Protein AF-A0A8T4UP34-F1 (afdb_monomer)

pLDDT: mean 86.71, std 11.18, range [44.59, 98.5]

Foldseek 3Di:
DVVVVLLVQQLVLLVVLLVLLVCLVVCQPPPQAPPFFQRHSLLLQLDPLCDFVNHGVSVVSNVLSVLLNVLSPDPDLVSLLVSLLSLVLLLVVLVVSVCCSVPPSSHHHPSSVSSSVSSVSSNVSSVVVNPDDDPVVVCCSCVPPSVVVSVVVSVVRVCSVVPDDFAAQLLVLQLLLVVLVKAWEAASSDSLQSVQLVNGTVSSVSHNYDHQADVRGRPHGDPVCVVVVPDAPGWMQASVRDIDHTHDDQVVSCVRRVGDGGPPD

Nearest PDB structures (foldseek):
  4nv5-assembly2_B  TM=7.361E-01  e=3.465E-16  Synechococcus sp. JA-2-3B'a(2-13)
  4nv2-assembly1_A  TM=7.458E-01  e=1.515E-15  Synechococcus sp. JA-2-3B'a(2-13)
  4nv5-assembly1_A  TM=7.566E-01  e=4.410E-15  Synechococcus sp. JA-2-3B'a(2-13)
  4nv6-assembly1_A  TM=7.668E-01  e=2.487E-14  Synechococcus sp. JA-2-3B'a(2-13)
  6wv8-assembly1_A  TM=8.782E-01  e=9.291E-06  Pseudotevenvirus RB43

Secondary structure (DSSP, 8-state):
-HHHHHHHHHHHHHHHHHHHHHTHHHHHTSTTS-SSTT--HHHHHHSGGGEETTEEHHHHHHHHHHHHHHHTS---HHHHHHHHHHHHHHHHHHHHHHHHIIIII----HHHHHHHHHHHHHHHHHHTTT----HHHHHHHHSSHHHHHHHHHHHHHHHHHH--PPPTTHHHHHHHHHHTT-EEEE-TT-HHHHHHHHTTGGGGGGS-EEE-EETTEEEEEPHHHHHTT--SSSEEE-TTS-EEES---HHHHHHHH-PPPTT--

Sequence (265 aa):
MHADYGKLGLLLIALSGLVLSTLAPSLAESALCTNEGPLSCNVVLASRYSRIAGIPLHLVGSLAFALAGLLALPKSSLVREWLALLTLGGAAFGVYLLVLEAGVLRAFCPVCIATWLLWGGLFWLSWSRLGHPAGADLARRLLGWPGVLALLALTGIVWLHLAGPAPEGQESFASCLGESGARLYGAWWCPHCAEQKELFGDAASSLPYIECSEQGNPRAQLGVCRDAGISAYPTWVLPDGSRRTGPLSLPELAAATGCSLPGTS

Radius of gyration: 22.66 Å; Cα contacts (8 Å, |Δi|>4): 379; chains: 1; bounding box: 56×31×66 Å

Mean predicted aligned error: 8.26 Å

Structure (mmCIF, N/CA/C/O backbone):
data_AF-A0A8T4UP34-F1
#
_entry.id   AF-A0A8T4UP34-F1
#
loop_
_atom_site.group_PDB
_atom_site.id
_atom_site.type_symbol
_atom_site.label_atom_id
_atom_site.label_alt_id
_atom_site.label_comp_id
_atom_site.label_asym_id
_atom_site.label_entity_id
_atom_site.label_seq_id
_atom_site.pdbx_PDB_ins_code
_atom_site.Cartn_x
_atom_site.Cartn_y
_atom_site.Cartn_z
_atom_site.occupancy
_atom_site.B_iso_or_equiv
_atom_site.auth_seq_id
_atom_site.auth_comp_id
_atom_site.auth_asym_id
_atom_site.auth_atom_id
_atom_site.pdbx_PDB_model_num
ATOM 1 N N . MET A 1 1 ? 20.258 11.533 -35.021 1.00 44.59 1 MET A N 1
ATOM 2 C CA . MET A 1 1 ? 18.905 12.034 -34.689 1.00 44.59 1 MET A CA 1
ATOM 3 C C . MET A 1 1 ? 18.045 10.982 -33.978 1.00 44.59 1 MET A C 1
ATOM 5 O O . MET A 1 1 ? 17.573 11.282 -32.897 1.00 44.59 1 MET A O 1
ATOM 9 N N . HIS A 1 2 ? 17.904 9.733 -34.456 1.00 54.22 2 HIS A N 1
ATOM 10 C CA . HIS A 1 2 ? 17.102 8.703 -33.748 1.00 54.22 2 HIS A CA 1
ATOM 11 C C . HIS A 1 2 ? 17.608 8.286 -32.347 1.00 54.22 2 HIS A C 1
ATOM 13 O O . HIS A 1 2 ? 16.806 7.895 -31.502 1.00 54.22 2 HIS A O 1
ATOM 19 N N . ALA A 1 3 ? 18.913 8.396 -32.070 1.00 58.06 3 ALA A N 1
ATOM 20 C CA . ALA A 1 3 ? 19.486 8.013 -30.774 1.00 58.06 3 ALA A CA 1
ATOM 21 C C . ALA A 1 3 ? 19.093 8.951 -29.610 1.00 58.06 3 ALA A C 1
ATOM 23 O O . ALA A 1 3 ? 19.049 8.503 -28.461 1.00 58.06 3 ALA A O 1
ATOM 24 N N . ASP A 1 4 ? 18.774 10.218 -29.897 1.00 66.25 4 ASP A N 1
ATOM 25 C CA . ASP A 1 4 ? 18.462 11.223 -28.870 1.00 66.25 4 ASP A CA 1
ATOM 26 C C . ASP A 1 4 ? 17.002 11.155 -28.408 1.00 66.25 4 ASP A C 1
ATOM 28 O O . ASP A 1 4 ? 16.736 11.262 -27.210 1.00 66.25 4 ASP A O 1
ATOM 32 N N . TYR A 1 5 ? 16.063 10.855 -29.314 1.00 74.69 5 TYR A N 1
ATOM 33 C CA . TYR A 1 5 ? 14.641 10.690 -28.972 1.00 74.69 5 TYR A CA 1
ATOM 34 C C . TYR A 1 5 ? 14.404 9.555 -27.983 1.00 74.69 5 TYR A C 1
ATOM 36 O O . TYR A 1 5 ? 13.576 9.666 -27.082 1.00 74.69 5 TYR A O 1
ATOM 44 N N . GLY A 1 6 ? 15.176 8.476 -28.105 1.00 83.19 6 GLY A N 1
ATOM 45 C CA . GLY A 1 6 ? 15.122 7.407 -27.131 1.00 83.19 6 GLY A CA 1
ATOM 46 C C . GLY A 1 6 ? 15.508 7.907 -25.733 1.00 83.19 6 GLY A C 1
ATOM 47 O O . GLY A 1 6 ? 14.782 7.685 -24.758 1.00 83.19 6 GLY A O 1
ATOM 48 N N . LYS A 1 7 ? 16.682 8.527 -25.597 1.00 88.00 7 LYS A N 1
ATOM 49 C CA . LYS A 1 7 ? 17.183 8.952 -24.280 1.00 88.00 7 LYS A CA 1
ATOM 50 C C . LYS A 1 7 ? 16.232 9.930 -23.613 1.00 88.00 7 LYS A C 1
ATOM 52 O O . LYS A 1 7 ? 15.909 9.742 -22.444 1.00 88.00 7 LYS A O 1
ATOM 57 N N . LEU A 1 8 ? 15.723 10.883 -24.388 1.00 91.12 8 LEU A N 1
ATOM 58 C CA . LEU A 1 8 ? 14.699 11.808 -23.936 1.00 91.12 8 LEU A CA 1
ATOM 59 C C . LEU A 1 8 ? 13.440 11.069 -23.455 1.00 91.12 8 LEU A C 1
ATOM 61 O O . LEU A 1 8 ? 12.960 11.351 -22.365 1.00 91.12 8 LEU A O 1
ATOM 65 N N . GLY A 1 9 ? 12.966 10.067 -24.201 1.00 93.88 9 GLY A N 1
ATOM 66 C CA . GLY A 1 9 ? 11.825 9.239 -23.797 1.00 93.88 9 GLY A CA 1
ATOM 67 C C . GLY A 1 9 ? 12.025 8.518 -22.457 1.00 93.88 9 GLY A C 1
ATOM 68 O O . GLY A 1 9 ? 11.129 8.544 -21.621 1.00 93.88 9 GLY A O 1
ATOM 69 N N . LEU A 1 10 ? 13.204 7.934 -22.201 1.00 94.69 10 LEU A N 1
ATOM 70 C CA . LEU A 1 10 ? 13.487 7.297 -20.901 1.00 94.69 10 LEU A CA 1
ATOM 71 C C . LEU A 1 10 ? 13.462 8.309 -19.756 1.00 94.69 10 LEU A C 1
ATOM 73 O O . LEU A 1 10 ? 12.880 8.027 -18.714 1.00 94.69 10 LEU A O 1
ATOM 77 N N . LEU A 1 11 ? 14.075 9.480 -19.952 1.00 95.81 11 LEU A N 1
ATOM 78 C CA . LEU A 1 11 ? 14.116 10.524 -18.929 1.00 95.81 11 LEU A CA 1
ATOM 79 C C . LEU A 1 11 ? 12.718 11.069 -18.629 1.00 95.81 11 LEU A C 1
ATOM 81 O O . LEU A 1 11 ? 12.370 11.221 -17.464 1.00 95.81 11 LEU A O 1
ATOM 85 N N . LEU A 1 12 ? 11.896 11.304 -19.654 1.00 96.50 12 LEU A N 1
ATOM 86 C CA . LEU A 1 12 ? 10.526 11.788 -19.479 1.00 96.50 12 LEU A CA 1
ATOM 87 C C . LEU A 1 12 ? 9.656 10.786 -18.716 1.00 96.50 12 LEU A C 1
ATOM 89 O O . LEU A 1 12 ? 8.950 11.178 -17.788 1.00 96.50 12 LEU A O 1
ATOM 93 N N . ILE A 1 13 ? 9.728 9.498 -19.062 1.00 97.31 13 ILE A N 1
ATOM 94 C CA . ILE A 1 13 ? 8.959 8.462 -18.361 1.00 97.31 13 ILE A CA 1
ATOM 95 C C . ILE A 1 13 ? 9.470 8.299 -16.923 1.00 97.31 13 ILE A C 1
ATOM 97 O O . ILE A 1 13 ? 8.660 8.243 -16.002 1.00 97.31 13 ILE A O 1
ATOM 101 N N . ALA A 1 14 ? 10.791 8.284 -16.707 1.00 97.50 14 ALA A N 1
ATOM 102 C CA . ALA A 1 14 ? 11.375 8.171 -15.371 1.00 97.50 14 ALA A CA 1
ATOM 103 C C . ALA A 1 14 ? 10.997 9.359 -14.470 1.00 97.50 14 ALA A C 1
ATOM 105 O O . ALA A 1 14 ? 10.608 9.155 -13.324 1.00 97.50 14 ALA A O 1
ATOM 106 N N . LEU A 1 15 ? 11.039 10.589 -14.994 1.00 97.00 15 LEU A N 1
ATOM 107 C CA . LEU A 1 15 ? 10.604 11.787 -14.270 1.00 97.00 15 LEU A CA 1
ATOM 108 C C . LEU A 1 15 ? 9.103 11.757 -13.969 1.00 97.00 15 LEU A C 1
ATOM 110 O O . LEU A 1 15 ? 8.704 12.065 -12.850 1.00 97.00 15 LEU A O 1
ATOM 114 N N . SER A 1 16 ? 8.279 11.341 -14.933 1.00 96.62 16 SER A N 1
ATOM 115 C CA . SER A 1 16 ? 6.831 11.202 -14.730 1.00 96.62 16 SER A CA 1
ATOM 116 C C . SER A 1 16 ? 6.521 10.176 -13.639 1.00 96.62 16 SER A C 1
ATOM 118 O O . SER A 1 16 ? 5.689 10.433 -12.776 1.00 96.62 16 SER A O 1
ATOM 120 N N . GLY A 1 17 ? 7.225 9.040 -13.635 1.00 96.38 17 GLY A N 1
ATOM 121 C CA . GLY A 1 17 ? 7.062 7.992 -12.627 1.00 96.38 17 GLY A CA 1
ATOM 122 C C . GLY A 1 17 ? 7.547 8.410 -11.244 1.00 96.38 17 GLY A C 1
ATOM 123 O O . GLY A 1 17 ? 6.883 8.108 -10.253 1.00 96.38 17 GLY A O 1
ATOM 124 N N . LEU A 1 18 ? 8.650 9.161 -11.174 1.00 96.81 18 LEU A N 1
ATOM 125 C CA . LEU A 1 18 ? 9.136 9.761 -9.934 1.00 96.81 18 LEU A CA 1
ATOM 126 C C . LEU A 1 18 ? 8.088 10.711 -9.345 1.00 96.81 18 LEU A C 1
ATOM 128 O O . LEU A 1 18 ? 7.725 10.554 -8.187 1.00 96.81 18 LEU A O 1
ATOM 132 N N . VAL A 1 19 ? 7.569 11.649 -10.143 1.00 95.81 19 VAL A N 1
ATOM 133 C CA . VAL A 1 19 ? 6.544 12.610 -9.702 1.00 95.81 19 VAL A CA 1
ATOM 134 C C . VAL A 1 19 ? 5.255 11.900 -9.290 1.00 95.81 19 VAL A C 1
ATOM 136 O O . VAL A 1 19 ? 4.682 12.212 -8.250 1.00 95.81 19 VAL A O 1
ATOM 139 N N . LEU A 1 20 ? 4.796 10.926 -10.076 1.00 93.31 20 LEU A N 1
ATOM 140 C CA . LEU A 1 20 ? 3.571 10.194 -9.767 1.00 93.31 20 LEU A CA 1
ATOM 141 C C . LEU A 1 20 ? 3.710 9.376 -8.475 1.00 93.31 20 LEU A C 1
ATOM 143 O O . LEU A 1 20 ? 2.785 9.356 -7.668 1.00 93.31 20 LEU A O 1
ATOM 147 N N . SER A 1 21 ? 4.870 8.749 -8.253 1.00 93.00 21 SER A N 1
ATOM 148 C CA . SER A 1 21 ? 5.139 7.965 -7.041 1.00 93.00 21 SER A CA 1
ATOM 149 C C . SER A 1 21 ? 5.263 8.848 -5.799 1.00 93.00 21 SER A C 1
ATOM 151 O O . SER A 1 21 ? 4.730 8.493 -4.752 1.00 93.00 21 SER A O 1
ATOM 153 N N . THR A 1 22 ? 5.918 10.009 -5.891 1.00 93.38 22 THR A N 1
ATOM 154 C CA . THR A 1 22 ? 6.053 10.925 -4.745 1.00 93.38 22 THR A CA 1
ATOM 155 C C . THR A 1 22 ? 4.727 11.570 -4.367 1.00 93.38 22 THR A C 1
ATOM 157 O O . THR A 1 22 ? 4.455 11.757 -3.184 1.00 93.38 22 THR A O 1
ATOM 160 N N . LEU A 1 23 ? 3.884 11.872 -5.355 1.00 90.25 23 LEU A N 1
ATOM 161 C CA . LEU A 1 23 ? 2.565 12.462 -5.140 1.00 90.25 23 LEU A CA 1
ATOM 162 C C . LE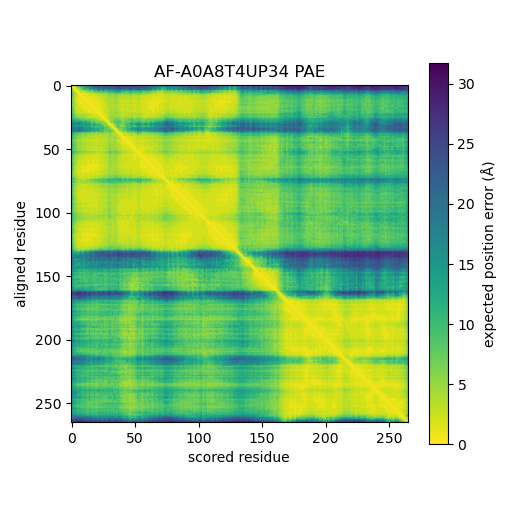U A 1 23 ? 1.471 11.425 -4.877 1.00 90.25 23 LEU A C 1
ATOM 164 O O . LEU A 1 23 ? 0.340 11.818 -4.607 1.00 90.25 23 LEU A O 1
ATOM 168 N N . ALA A 1 24 ? 1.767 10.123 -4.927 1.00 86.75 24 ALA A N 1
ATOM 169 C CA . ALA A 1 24 ? 0.763 9.071 -4.778 1.00 86.75 24 ALA A CA 1
ATOM 170 C C . ALA A 1 24 ? -0.104 9.203 -3.507 1.00 86.75 24 ALA A C 1
ATOM 172 O O . ALA A 1 24 ? -1.321 9.076 -3.644 1.00 86.75 24 ALA A O 1
ATOM 173 N N . PRO A 1 25 ? 0.439 9.522 -2.309 1.00 82.12 25 PRO A N 1
ATOM 174 C CA . PRO A 1 25 ? -0.387 9.731 -1.117 1.00 82.12 25 PRO A CA 1
ATOM 175 C C . PRO A 1 25 ? -1.363 10.903 -1.278 1.00 82.12 25 PRO A C 1
ATOM 177 O O . PRO A 1 25 ? -2.538 10.781 -0.959 1.00 82.12 25 PRO A O 1
ATOM 180 N N . SER A 1 26 ? -0.901 12.017 -1.849 1.00 84.00 26 SER A N 1
ATOM 181 C CA . SER A 1 26 ? -1.733 13.203 -2.087 1.00 84.00 26 SER A CA 1
ATOM 182 C C . SER A 1 26 ? -2.767 12.979 -3.195 1.00 84.00 26 SER A C 1
ATOM 184 O O . SER A 1 26 ? -3.879 13.493 -3.135 1.00 84.00 26 SER A O 1
ATOM 186 N N . LEU A 1 27 ? -2.420 12.199 -4.221 1.00 80.62 27 LEU A N 1
ATOM 187 C CA . LEU A 1 27 ? -3.323 11.851 -5.318 1.00 80.62 27 LEU A CA 1
ATOM 188 C C . LEU A 1 27 ? -4.381 10.829 -4.895 1.00 80.62 27 LEU A C 1
ATOM 190 O O . LEU A 1 27 ? -5.461 10.812 -5.483 1.00 80.62 27 LEU A O 1
ATOM 194 N N . ALA A 1 28 ? -4.114 10.024 -3.869 1.00 69.75 28 ALA A N 1
ATOM 195 C CA . ALA A 1 28 ? -5.088 9.091 -3.313 1.00 69.75 28 ALA A CA 1
ATOM 196 C C . ALA A 1 28 ? -6.304 9.784 -2.689 1.00 69.75 28 ALA A C 1
ATOM 198 O O . ALA A 1 28 ? -7.388 9.209 -2.666 1.00 69.75 28 ALA A O 1
ATOM 199 N N . GLU A 1 29 ? -6.135 11.026 -2.238 1.00 68.94 29 GLU A N 1
ATOM 200 C CA . GLU A 1 29 ? -7.210 11.874 -1.716 1.00 68.94 29 GLU A CA 1
ATOM 201 C C . GLU A 1 29 ? -7.914 12.687 -2.822 1.00 68.94 29 GLU A C 1
ATOM 203 O O . GLU A 1 29 ? -8.891 13.390 -2.563 1.00 68.94 29 GLU A O 1
ATOM 208 N N . SER A 1 30 ? -7.434 12.610 -4.069 1.00 70.12 30 SER A N 1
ATOM 209 C CA . SER A 1 30 ? -7.958 13.389 -5.194 1.00 70.12 30 SER A CA 1
ATOM 210 C C . SER A 1 30 ? -9.155 12.724 -5.884 1.00 70.12 30 SER A C 1
ATOM 212 O O . SER A 1 30 ? -9.358 11.515 -5.806 1.00 70.12 30 SER A O 1
ATOM 214 N N . ALA A 1 31 ? -9.911 13.506 -6.664 1.00 61.56 31 ALA A N 1
ATOM 215 C CA . ALA A 1 31 ? -11.060 13.022 -7.440 1.00 61.56 31 ALA A CA 1
ATOM 216 C C . ALA A 1 31 ? -10.725 11.921 -8.474 1.00 61.56 31 ALA A C 1
ATOM 218 O O . ALA A 1 31 ? -11.630 11.244 -8.954 1.00 61.56 31 ALA A O 1
ATOM 219 N N . LEU A 1 32 ? -9.441 11.732 -8.815 1.00 62.12 32 LEU A N 1
ATOM 220 C CA . LEU A 1 32 ? -8.957 10.652 -9.690 1.00 62.12 32 LEU A CA 1
ATOM 221 C C . LEU A 1 32 ? -9.014 9.271 -9.012 1.00 62.12 32 LEU A C 1
ATOM 223 O O . LEU A 1 32 ? -9.006 8.249 -9.696 1.00 62.12 32 LEU A O 1
ATOM 227 N N . CYS A 1 33 ? -9.074 9.248 -7.681 1.00 71.62 33 CYS A N 1
ATOM 228 C CA . CYS A 1 33 ? -9.203 8.069 -6.841 1.00 71.62 33 CYS A CA 1
ATOM 229 C C . CYS A 1 33 ? -10.562 8.136 -6.142 1.00 71.62 33 CYS A C 1
ATOM 231 O O . CYS A 1 33 ? -10.675 8.580 -5.000 1.00 71.62 33 CYS A O 1
ATOM 233 N N . THR A 1 34 ? -11.628 7.738 -6.838 1.00 64.06 34 THR A N 1
ATOM 234 C CA . THR A 1 34 ? -12.955 7.703 -6.225 1.00 64.06 34 THR A CA 1
ATOM 235 C C . THR A 1 34 ? -12.927 6.738 -5.050 1.00 64.06 34 THR A C 1
ATOM 237 O O . THR A 1 34 ? -12.712 5.545 -5.220 1.00 64.06 34 THR A O 1
ATOM 240 N N . ASN A 1 35 ? -13.216 7.206 -3.842 1.00 64.44 35 ASN A N 1
ATOM 241 C CA . ASN A 1 35 ? -13.393 6.305 -2.702 1.00 64.44 35 ASN A CA 1
ATOM 242 C C . ASN A 1 35 ? -14.698 5.496 -2.799 1.00 64.44 35 ASN A C 1
ATOM 244 O O . ASN A 1 35 ? -15.219 5.098 -1.772 1.00 64.44 35 ASN A O 1
ATOM 248 N N . GLU A 1 36 ? -15.233 5.279 -4.005 1.00 61.06 36 GLU A N 1
ATOM 249 C CA . GLU A 1 36 ? -16.478 4.578 -4.301 1.00 61.06 36 GLU A CA 1
ATOM 250 C C . GLU A 1 36 ? -16.255 3.527 -5.391 1.00 61.06 36 GLU A C 1
ATOM 252 O O . GLU A 1 36 ? -15.619 3.791 -6.412 1.00 61.06 36 GLU A O 1
ATOM 257 N N . GLY A 1 37 ? -16.811 2.332 -5.188 1.00 67.25 37 GLY A N 1
ATOM 258 C CA . GLY A 1 37 ? -16.706 1.237 -6.148 1.00 67.25 37 GLY A CA 1
ATOM 259 C C . GLY A 1 37 ? -15.304 0.609 -6.234 1.00 67.25 37 GLY A C 1
ATOM 260 O O . GLY A 1 37 ? -14.489 0.757 -5.323 1.00 67.25 37 GLY A O 1
ATOM 261 N N . PRO A 1 38 ? -15.012 -0.137 -7.314 1.00 76.31 38 PRO A N 1
ATOM 262 C CA . PRO A 1 38 ? -13.774 -0.902 -7.445 1.00 76.31 38 PRO A CA 1
ATOM 263 C C . PRO A 1 38 ? -12.535 -0.037 -7.720 1.00 76.31 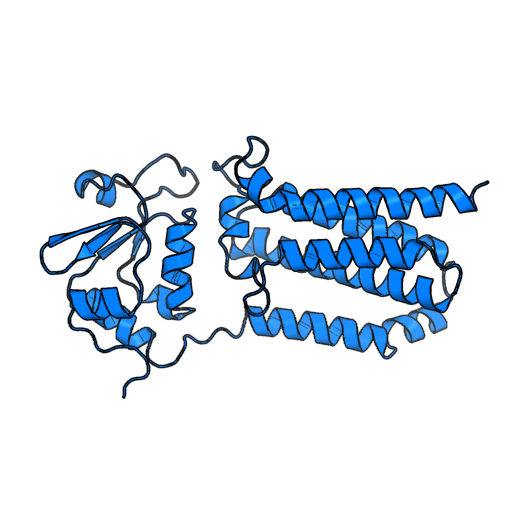38 PRO A C 1
ATOM 265 O O . PRO A 1 38 ? -11.440 -0.576 -7.710 1.00 76.31 38 PRO A O 1
ATOM 268 N N . LEU A 1 39 ? -12.664 1.270 -7.978 1.00 84.19 39 LEU A N 1
ATOM 269 C CA . LEU A 1 39 ? -11.542 2.168 -8.293 1.00 84.19 39 LEU A CA 1
ATOM 270 C C . LEU A 1 39 ? -11.092 2.966 -7.060 1.00 84.19 39 LEU A C 1
ATOM 272 O O . LEU A 1 39 ? -11.247 4.182 -7.034 1.00 84.19 39 LEU A O 1
ATOM 276 N N . SER A 1 40 ? -10.536 2.297 -6.045 1.00 81.31 40 SER A N 1
ATOM 277 C CA . SER A 1 40 ? -10.112 2.932 -4.789 1.00 81.31 40 SER A CA 1
ATOM 278 C C . SER A 1 40 ? -8.607 2.807 -4.542 1.00 81.31 40 SER A C 1
ATOM 280 O O . SER A 1 40 ? -8.088 1.727 -4.261 1.00 81.31 40 SER A O 1
ATOM 282 N N . CYS A 1 41 ? -7.912 3.946 -4.555 1.00 86.38 41 CYS A N 1
ATOM 283 C CA . CYS A 1 41 ? -6.497 4.032 -4.179 1.00 86.38 41 CYS A CA 1
ATOM 284 C C . CYS A 1 41 ? -6.287 3.842 -2.672 1.00 86.38 41 CYS A C 1
ATOM 286 O O . CYS A 1 41 ? -5.261 3.320 -2.245 1.00 86.38 41 CYS A O 1
ATOM 288 N N . ASN A 1 42 ? -7.273 4.241 -1.869 1.00 80.62 42 ASN A N 1
ATOM 289 C CA . ASN A 1 42 ? -7.185 4.237 -0.417 1.00 80.62 42 ASN A CA 1
ATOM 290 C C . ASN A 1 42 ? -7.107 2.817 0.164 1.00 80.62 42 ASN A C 1
ATOM 292 O O . ASN A 1 42 ? -6.264 2.540 1.011 1.00 80.62 42 ASN A O 1
ATOM 296 N N . VAL A 1 43 ? -7.917 1.890 -0.360 1.00 80.62 43 VAL A N 1
ATOM 297 C CA . VAL A 1 43 ? -7.876 0.462 0.010 1.00 80.62 43 VAL A CA 1
ATOM 298 C C . VAL A 1 43 ? -6.503 -0.137 -0.291 1.00 80.62 43 VAL A C 1
ATOM 300 O O . VAL A 1 43 ? -5.940 -0.861 0.529 1.00 80.62 43 VAL A O 1
ATOM 303 N N . VAL A 1 44 ? -5.946 0.186 -1.461 1.00 87.31 44 VAL A N 1
ATOM 304 C CA . VAL A 1 44 ? -4.644 -0.324 -1.900 1.00 87.31 44 VAL A CA 1
ATOM 305 C C . VAL A 1 44 ? -3.516 0.242 -1.041 1.00 87.31 44 VAL A C 1
ATOM 307 O O . VAL A 1 44 ? -2.705 -0.526 -0.523 1.00 87.31 44 VAL A O 1
ATOM 310 N N . LEU A 1 45 ? -3.479 1.560 -0.830 1.00 85.56 45 LEU A N 1
ATOM 311 C CA . LEU A 1 45 ? -2.431 2.227 -0.051 1.00 85.56 45 LEU A CA 1
ATOM 312 C C . LEU A 1 45 ? -2.488 1.909 1.445 1.00 85.56 45 LEU A C 1
ATOM 314 O O . LEU A 1 45 ? -1.441 1.893 2.088 1.00 85.56 45 LEU A O 1
ATOM 318 N N . ALA A 1 46 ? -3.666 1.612 1.990 1.00 79.81 46 ALA A N 1
ATOM 319 C CA . ALA A 1 46 ? -3.820 1.168 3.372 1.00 79.81 46 ALA A CA 1
ATOM 320 C C . ALA A 1 46 ? -3.512 -0.328 3.571 1.00 79.81 46 ALA A C 1
ATOM 322 O O . ALA A 1 46 ? -3.411 -0.789 4.705 1.00 79.81 46 ALA A O 1
ATOM 323 N N . SER A 1 47 ? -3.384 -1.109 2.494 1.00 82.12 47 SER A N 1
ATOM 324 C CA . SER A 1 47 ? -3.137 -2.548 2.598 1.00 82.12 47 SER A CA 1
ATOM 325 C C . SER A 1 47 ? -1.706 -2.870 3.039 1.00 82.12 47 SER A C 1
ATOM 327 O O . SER A 1 47 ? -0.767 -2.147 2.717 1.00 82.12 47 SER A O 1
ATOM 329 N N . ARG A 1 48 ? -1.501 -4.043 3.656 1.00 80.81 48 ARG A N 1
ATOM 330 C CA . ARG A 1 48 ? -0.152 -4.569 3.966 1.00 80.81 48 ARG A CA 1
ATOM 331 C C . 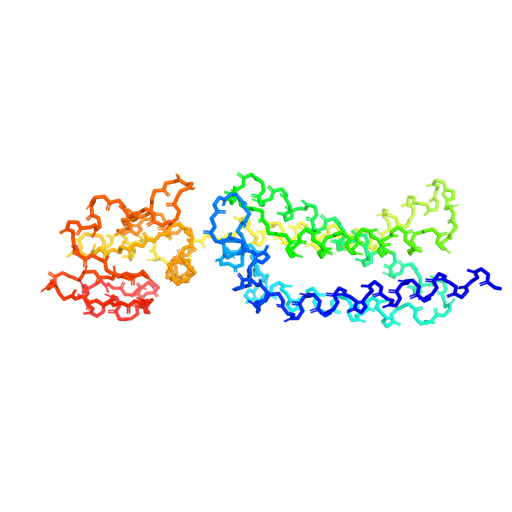ARG A 1 48 ? 0.761 -4.686 2.738 1.00 80.81 48 ARG A C 1
ATOM 333 O O . ARG A 1 48 ? 1.979 -4.733 2.872 1.00 80.81 48 ARG A O 1
ATOM 340 N N . TYR A 1 49 ? 0.183 -4.762 1.539 1.00 86.12 49 TYR A N 1
ATOM 341 C CA . TYR A 1 49 ? 0.926 -4.881 0.285 1.00 86.12 49 TYR A CA 1
ATOM 342 C C . TYR A 1 49 ? 1.520 -3.544 -0.180 1.00 86.12 49 TYR A C 1
ATOM 344 O O . TYR A 1 49 ? 2.402 -3.533 -1.036 1.00 86.12 49 TYR A O 1
ATOM 352 N N . SER A 1 50 ? 1.099 -2.419 0.410 1.00 88.12 50 SER A N 1
ATOM 353 C CA . SER A 1 50 ? 1.674 -1.097 0.144 1.00 88.12 50 SER A CA 1
ATOM 354 C C . SER A 1 50 ? 2.988 -0.843 0.891 1.00 88.12 50 SER A C 1
ATOM 356 O O . SER A 1 50 ? 3.564 0.238 0.757 1.00 88.12 50 SER A O 1
ATOM 358 N N . ARG A 1 51 ? 3.486 -1.816 1.666 1.00 85.88 51 ARG A N 1
ATOM 359 C CA . ARG A 1 51 ? 4.747 -1.736 2.411 1.00 85.88 51 ARG A CA 1
ATOM 360 C C . ARG A 1 51 ? 5.639 -2.937 2.109 1.00 85.88 51 ARG A C 1
ATOM 362 O O . ARG A 1 51 ? 5.167 -4.064 2.018 1.00 85.88 51 ARG A O 1
ATOM 369 N N . ILE A 1 52 ? 6.945 -2.705 2.021 1.00 84.56 52 ILE A N 1
ATOM 370 C CA . ILE A 1 52 ? 7.971 -3.753 1.937 1.00 84.56 52 ILE A CA 1
ATOM 371 C C . ILE A 1 52 ? 8.902 -3.570 3.132 1.00 84.56 52 ILE A C 1
ATOM 373 O O . ILE A 1 52 ? 9.534 -2.524 3.256 1.00 84.56 52 ILE A O 1
ATOM 377 N N . ALA A 1 53 ? 8.968 -4.563 4.026 1.00 81.88 53 ALA A N 1
ATOM 378 C CA . ALA A 1 53 ? 9.749 -4.483 5.269 1.00 81.88 53 ALA A CA 1
ATOM 379 C C . ALA A 1 53 ? 9.471 -3.191 6.081 1.00 81.88 53 ALA A C 1
ATOM 381 O O . ALA A 1 53 ? 10.385 -2.546 6.586 1.00 81.88 53 ALA A O 1
ATOM 382 N N . GLY A 1 54 ? 8.200 -2.771 6.139 1.00 79.75 54 GLY A N 1
ATOM 383 C CA . GLY A 1 54 ? 7.750 -1.540 6.809 1.00 79.75 54 GLY A CA 1
ATOM 384 C C . GLY A 1 54 ? 7.914 -0.250 5.991 1.00 79.75 54 GLY A C 1
ATOM 385 O O . GLY A 1 54 ? 7.275 0.758 6.304 1.00 79.75 54 GLY A O 1
ATOM 386 N N . ILE A 1 55 ? 8.697 -0.274 4.909 1.00 87.69 55 ILE A N 1
ATOM 387 C CA . ILE A 1 55 ? 8.940 0.887 4.049 1.00 87.69 55 ILE A CA 1
ATOM 388 C C . ILE A 1 55 ? 7.765 1.059 3.079 1.00 87.69 55 ILE A C 1
ATOM 390 O O . ILE A 1 55 ? 7.452 0.120 2.342 1.00 87.69 55 ILE A O 1
ATOM 394 N N . PRO A 1 56 ? 7.133 2.245 3.019 1.00 89.69 56 PRO A N 1
ATOM 395 C CA . PRO A 1 56 ? 6.084 2.516 2.050 1.00 89.69 56 PRO A CA 1
ATOM 396 C C . PRO A 1 56 ? 6.562 2.322 0.610 1.00 89.69 56 PRO A C 1
ATOM 398 O O . PRO A 1 56 ? 7.581 2.867 0.178 1.00 89.69 56 PRO A O 1
ATOM 401 N N . LEU A 1 57 ? 5.781 1.581 -0.163 1.00 91.38 57 LEU A N 1
ATOM 402 C CA . LEU A 1 57 ? 6.121 1.175 -1.516 1.00 91.38 57 LEU A CA 1
ATOM 403 C C . LEU A 1 57 ? 6.289 2.369 -2.467 1.00 91.38 57 LEU A C 1
ATOM 405 O O . LEU A 1 57 ? 7.132 2.327 -3.358 1.00 91.38 57 LEU A O 1
ATOM 409 N N . HIS A 1 58 ? 5.542 3.456 -2.263 1.00 91.50 58 HIS A N 1
ATOM 410 C CA . HIS A 1 58 ? 5.672 4.670 -3.071 1.00 91.50 58 HIS A CA 1
ATOM 411 C C . HIS A 1 58 ? 7.073 5.308 -2.960 1.00 91.50 58 HIS A C 1
ATOM 413 O O . HIS A 1 58 ? 7.576 5.859 -3.941 1.00 91.50 58 HIS A O 1
ATOM 419 N N . LEU A 1 59 ? 7.756 5.172 -1.815 1.00 94.00 59 LEU A N 1
ATOM 420 C CA . LEU A 1 59 ? 9.145 5.618 -1.646 1.00 94.00 59 LEU A CA 1
ATOM 421 C C . LEU A 1 59 ? 10.118 4.703 -2.391 1.00 94.00 59 LEU A C 1
ATOM 423 O O . LEU A 1 59 ? 11.012 5.189 -3.083 1.00 94.00 59 LEU A O 1
ATOM 427 N N . VAL A 1 60 ? 9.909 3.386 -2.305 1.00 93.81 60 VAL A N 1
ATOM 428 C CA . VAL A 1 60 ? 10.695 2.392 -3.055 1.00 93.81 60 VAL A CA 1
ATOM 429 C C . VAL A 1 60 ? 10.565 2.642 -4.561 1.00 93.81 60 VAL A C 1
ATOM 431 O O . VAL A 1 60 ? 11.571 2.712 -5.267 1.00 93.81 60 VAL A O 1
ATOM 434 N N . GLY A 1 61 ? 9.339 2.859 -5.045 1.00 94.06 61 GLY A N 1
ATOM 435 C CA . GLY A 1 61 ? 9.053 3.217 -6.433 1.00 94.06 61 GLY A CA 1
ATOM 436 C C . GLY A 1 61 ? 9.725 4.525 -6.848 1.00 94.06 61 GLY A C 1
ATOM 437 O O . GLY A 1 61 ? 10.392 4.563 -7.880 1.00 94.06 61 GLY A O 1
ATOM 438 N N . SER A 1 62 ? 9.634 5.569 -6.017 1.00 94.88 62 SER A N 1
ATOM 439 C CA . SER A 1 62 ? 10.287 6.864 -6.265 1.00 94.88 62 SER A CA 1
ATOM 440 C C . SER A 1 62 ? 11.803 6.715 -6.430 1.00 94.88 62 SER A C 1
ATOM 442 O O . SER A 1 62 ? 12.375 7.204 -7.405 1.00 94.88 62 SER A O 1
ATOM 444 N N . LEU A 1 63 ? 12.460 5.979 -5.529 1.00 96.25 63 LEU A N 1
ATOM 445 C CA . LEU A 1 63 ? 13.895 5.696 -5.619 1.00 96.25 63 LEU A CA 1
ATOM 446 C C . LEU A 1 63 ? 14.244 4.907 -6.886 1.00 96.25 63 LEU A C 1
ATOM 448 O O . LEU A 1 63 ? 15.227 5.219 -7.558 1.00 96.25 63 LEU A O 1
ATOM 452 N N . ALA A 1 64 ? 13.428 3.917 -7.244 1.00 96.12 64 ALA A N 1
ATOM 453 C CA . ALA A 1 64 ? 13.645 3.103 -8.431 1.00 96.12 64 ALA A CA 1
ATOM 454 C C . ALA A 1 64 ? 13.480 3.908 -9.737 1.00 96.12 64 ALA A C 1
ATOM 456 O O . ALA A 1 64 ? 14.293 3.750 -10.649 1.00 96.12 64 ALA A O 1
ATOM 457 N N . PHE A 1 65 ? 12.510 4.828 -9.823 1.00 97.69 65 PHE A N 1
ATOM 458 C CA . PHE A 1 65 ? 12.384 5.748 -10.961 1.00 97.69 65 PHE A CA 1
ATOM 459 C C . PHE A 1 65 ? 13.545 6.742 -11.044 1.00 97.69 65 PHE A C 1
ATOM 461 O O . PHE A 1 65 ? 14.075 6.968 -12.133 1.00 97.69 65 PHE A O 1
ATOM 468 N N . ALA A 1 66 ? 13.985 7.297 -9.911 1.00 97.31 66 ALA A N 1
ATOM 469 C CA . ALA A 1 66 ? 15.157 8.169 -9.868 1.00 97.31 66 ALA A CA 1
ATOM 470 C C . ALA A 1 66 ? 16.415 7.430 -10.356 1.00 97.31 66 ALA A C 1
ATOM 472 O O . ALA A 1 66 ? 17.146 7.937 -11.211 1.00 97.31 66 ALA A O 1
ATOM 473 N N . LEU A 1 67 ? 16.625 6.195 -9.888 1.00 96.75 67 LEU A N 1
ATOM 474 C CA . LEU A 1 67 ? 17.722 5.340 -10.332 1.00 96.75 67 LEU A CA 1
ATOM 475 C C . LEU A 1 67 ? 17.627 5.027 -11.832 1.00 96.75 67 LEU A C 1
ATOM 477 O O . LEU A 1 67 ? 18.628 5.138 -12.536 1.00 96.75 67 LEU A O 1
ATOM 481 N N . ALA A 1 68 ? 16.441 4.694 -12.347 1.00 96.38 68 ALA A N 1
ATOM 482 C CA . ALA A 1 68 ? 16.238 4.451 -13.775 1.00 96.38 68 ALA A CA 1
ATOM 483 C C . ALA A 1 68 ? 16.581 5.689 -14.625 1.00 96.38 68 ALA A C 1
ATOM 485 O O . ALA A 1 68 ? 17.240 5.564 -15.659 1.00 96.38 68 ALA A O 1
ATOM 486 N N . GLY A 1 69 ? 16.203 6.887 -14.166 1.00 96.00 69 GLY A N 1
ATOM 487 C CA . GLY A 1 69 ? 16.575 8.155 -14.797 1.00 96.00 69 GLY A CA 1
ATOM 488 C C . GLY A 1 69 ? 18.089 8.389 -14.806 1.00 96.00 69 GLY A C 1
ATOM 489 O O . GLY A 1 69 ? 18.651 8.738 -15.845 1.00 96.00 69 GLY A O 1
ATOM 490 N N . LEU A 1 70 ? 18.772 8.123 -13.688 1.00 94.62 70 LEU A N 1
ATOM 491 C CA . LEU A 1 70 ? 20.233 8.227 -13.588 1.00 94.62 70 LEU A CA 1
ATOM 492 C C . LEU A 1 70 ? 20.945 7.233 -14.515 1.00 94.62 70 LEU A C 1
ATOM 494 O O . LEU A 1 70 ? 21.860 7.616 -15.244 1.00 94.62 70 LEU A O 1
ATOM 498 N N . LEU A 1 71 ? 20.500 5.974 -14.545 1.00 93.62 71 LEU A N 1
ATOM 499 C CA . LEU A 1 71 ? 21.058 4.928 -15.409 1.00 93.62 71 LEU A CA 1
ATOM 500 C C . LEU A 1 71 ? 20.753 5.157 -16.901 1.00 93.62 71 LEU A C 1
ATOM 502 O O . LEU A 1 71 ? 21.424 4.582 -17.755 1.00 93.62 71 LEU A O 1
ATOM 506 N N . ALA A 1 72 ? 19.796 6.020 -17.252 1.00 93.00 72 ALA A N 1
ATOM 507 C CA . ALA A 1 72 ? 19.528 6.382 -18.644 1.00 93.00 72 ALA A CA 1
ATOM 508 C C . ALA A 1 72 ? 20.589 7.329 -19.254 1.00 93.00 72 ALA A C 1
ATOM 510 O O . ALA A 1 72 ? 20.652 7.464 -20.484 1.00 93.00 72 ALA A O 1
ATOM 511 N N . LEU A 1 73 ? 21.432 7.978 -18.435 1.00 90.56 73 LEU A N 1
ATOM 512 C CA . LEU A 1 73 ? 22.435 8.954 -18.892 1.00 90.56 73 LEU A CA 1
ATOM 513 C C . LEU A 1 73 ? 23.695 8.305 -19.510 1.00 90.56 73 LEU A C 1
ATOM 515 O O . LEU A 1 73 ? 24.076 8.699 -20.628 1.00 90.56 73 LEU A O 1
ATOM 519 N N . PRO A 1 74 ? 24.352 7.318 -18.859 1.00 87.88 74 PRO A N 1
ATOM 520 C CA . PRO A 1 74 ? 25.605 6.744 -19.343 1.00 87.88 74 PRO A CA 1
ATOM 521 C C . PRO A 1 74 ? 25.450 5.994 -20.674 1.00 87.88 74 PRO A C 1
ATOM 523 O O . PRO A 1 74 ? 24.382 5.506 -21.036 1.00 87.88 74 PRO A O 1
ATOM 526 N N . LYS A 1 75 ? 26.545 5.894 -21.439 1.00 85.06 75 LYS A N 1
ATOM 527 C CA . LYS A 1 75 ? 26.574 5.191 -22.740 1.00 85.06 75 LYS A CA 1
ATOM 528 C C . LYS A 1 75 ? 27.060 3.736 -22.654 1.00 85.06 75 LYS A C 1
ATOM 530 O O . LYS A 1 75 ? 27.041 3.041 -23.669 1.00 85.06 75 LYS A O 1
ATOM 535 N N . SER A 1 76 ? 27.514 3.273 -21.489 1.00 87.88 76 SER A N 1
ATOM 536 C CA . SER A 1 76 ? 28.085 1.930 -21.340 1.00 87.88 76 SER A CA 1
ATOM 537 C C . SER A 1 76 ? 27.042 0.834 -21.604 1.00 87.88 76 SER A C 1
ATOM 539 O O . SER A 1 76 ? 25.863 0.970 -21.274 1.00 87.88 76 SER A O 1
ATOM 541 N N . SER A 1 77 ? 27.461 -0.262 -22.246 1.00 83.62 77 SER A N 1
ATOM 542 C CA . SER A 1 77 ? 26.608 -1.438 -22.496 1.00 83.62 77 SER A CA 1
ATOM 543 C C . SER A 1 77 ? 26.117 -2.060 -21.192 1.00 83.62 77 SER A C 1
ATOM 545 O O . SER A 1 77 ? 24.923 -2.295 -21.055 1.00 83.62 77 SER A O 1
ATOM 547 N N . LEU A 1 78 ? 27.012 -2.198 -20.211 1.00 85.00 78 LEU A N 1
ATOM 548 C CA . LEU A 1 78 ? 26.695 -2.724 -18.886 1.00 85.00 78 LEU A CA 1
ATOM 549 C C . LEU A 1 78 ? 25.574 -1.925 -18.197 1.00 85.00 78 LEU A C 1
ATOM 551 O O . LEU A 1 78 ? 24.632 -2.510 -17.682 1.00 85.00 78 LEU A O 1
ATOM 555 N N . VAL A 1 79 ? 25.621 -0.586 -18.224 1.00 88.81 79 VAL A N 1
ATOM 556 C CA . VAL A 1 79 ? 24.579 0.250 -17.592 1.00 88.81 79 VAL A CA 1
ATOM 557 C C . VAL A 1 79 ? 23.230 0.104 -18.293 1.00 88.81 79 VAL A C 1
ATOM 559 O O . VAL A 1 79 ? 22.199 0.056 -17.627 1.00 88.81 79 VAL A O 1
ATOM 562 N N . ARG A 1 80 ? 23.218 -0.019 -19.626 1.00 88.12 80 ARG A N 1
ATOM 563 C CA . ARG A 1 80 ? 21.976 -0.273 -20.373 1.00 88.12 80 ARG A CA 1
ATOM 564 C C . ARG A 1 80 ? 21.357 -1.623 -20.009 1.00 88.12 80 ARG A C 1
ATOM 566 O O . ARG A 1 80 ? 20.139 -1.723 -19.928 1.00 88.12 80 ARG A O 1
ATOM 573 N N . GLU A 1 81 ? 22.179 -2.636 -19.755 1.00 85.44 81 GLU A N 1
ATOM 574 C CA . GLU A 1 81 ? 21.717 -3.949 -19.292 1.00 85.44 81 GLU A CA 1
ATOM 575 C C . GLU A 1 81 ? 21.120 -3.874 -17.888 1.00 85.44 81 GLU A C 1
ATOM 577 O O . GLU A 1 81 ? 20.001 -4.338 -17.677 1.00 85.44 81 GLU A O 1
ATOM 582 N N . TRP A 1 82 ? 21.804 -3.212 -16.952 1.00 88.06 82 TRP A N 1
ATOM 583 C CA . TRP A 1 82 ? 21.279 -2.970 -15.606 1.00 88.06 82 TRP A CA 1
ATOM 584 C C . TRP A 1 82 ? 19.968 -2.190 -15.612 1.00 88.06 82 TRP A C 1
ATOM 586 O O . TRP A 1 82 ? 19.048 -2.534 -14.875 1.00 88.06 82 TRP A O 1
ATOM 596 N N . LEU A 1 83 ? 19.845 -1.182 -16.477 1.00 92.00 83 LEU A N 1
ATOM 597 C CA . LEU A 1 83 ? 18.600 -0.442 -16.654 1.00 92.00 83 LEU A CA 1
ATOM 598 C C . LEU A 1 83 ? 17.473 -1.341 -17.185 1.00 92.00 83 LEU A C 1
ATOM 600 O O . LEU A 1 83 ? 16.346 -1.264 -16.701 1.00 92.00 83 LEU A O 1
ATOM 604 N N . ALA A 1 84 ? 17.743 -2.199 -18.172 1.00 89.38 84 ALA A N 1
ATOM 605 C CA . ALA A 1 84 ? 16.753 -3.145 -18.691 1.00 89.38 84 ALA A CA 1
ATOM 606 C C . ALA A 1 84 ? 16.301 -4.159 -17.629 1.00 89.38 84 ALA A C 1
ATOM 608 O O . ALA A 1 84 ? 15.114 -4.452 -17.538 1.00 89.38 84 ALA A O 1
ATOM 609 N N . LEU A 1 85 ? 17.215 -4.642 -16.789 1.00 87.88 85 LEU A N 1
ATOM 610 C CA . LEU A 1 85 ? 16.893 -5.553 -15.688 1.00 87.88 85 LEU A CA 1
ATOM 611 C C . LEU A 1 85 ? 16.094 -4.866 -14.577 1.00 87.88 85 LEU A C 1
ATOM 613 O O . LEU A 1 85 ? 15.096 -5.415 -14.121 1.00 87.88 85 LEU A O 1
ATOM 617 N N . LEU A 1 86 ? 16.488 -3.651 -14.182 1.00 91.69 86 LEU A N 1
ATOM 618 C CA . LEU A 1 86 ? 15.746 -2.837 -13.216 1.00 91.69 86 LEU A CA 1
ATOM 619 C C . LEU A 1 86 ? 14.308 -2.599 -13.693 1.00 91.69 86 LEU A C 1
ATOM 621 O O . LEU A 1 86 ? 13.357 -2.786 -12.940 1.00 91.69 86 LEU A O 1
ATOM 625 N N . THR A 1 87 ? 14.152 -2.209 -14.959 1.00 93.69 87 THR A N 1
ATOM 626 C CA . THR A 1 87 ? 12.841 -1.900 -15.548 1.00 93.69 87 THR A CA 1
ATOM 627 C C . THR A 1 87 ? 11.985 -3.141 -15.779 1.00 93.69 87 THR A C 1
ATOM 629 O O . THR A 1 87 ? 10.779 -3.081 -15.554 1.00 93.69 87 THR A O 1
ATOM 632 N N . LEU A 1 88 ? 12.594 -4.279 -16.126 1.00 90.88 88 LEU A N 1
ATOM 633 C CA . LEU A 1 88 ? 11.925 -5.581 -16.139 1.00 90.88 88 LEU A CA 1
ATOM 634 C C . LEU A 1 88 ? 11.427 -5.963 -14.741 1.00 90.88 88 LEU A C 1
ATOM 636 O O . LEU A 1 88 ? 10.274 -6.360 -14.596 1.00 90.88 88 LEU A O 1
ATOM 640 N N . GLY A 1 89 ? 12.273 -5.816 -13.717 1.00 90.12 89 GLY A N 1
ATOM 641 C CA . GLY A 1 89 ? 11.917 -6.087 -12.325 1.00 90.12 89 GLY A CA 1
ATOM 642 C C . GLY A 1 89 ? 10.751 -5.220 -11.851 1.00 90.12 89 GLY A C 1
ATOM 643 O O . GLY A 1 89 ? 9.783 -5.749 -11.315 1.00 90.12 89 GLY A O 1
ATOM 644 N N . GLY A 1 90 ? 10.792 -3.912 -12.125 1.00 92.56 90 GLY A N 1
ATOM 645 C CA . GLY A 1 90 ? 9.692 -2.991 -11.822 1.00 92.56 90 GLY A CA 1
ATOM 646 C C . GLY A 1 90 ? 8.390 -3.346 -12.550 1.00 92.56 90 GLY A C 1
ATOM 647 O O . GLY A 1 90 ? 7.328 -3.373 -11.931 1.00 92.56 90 GLY A O 1
ATOM 648 N N . ALA A 1 91 ? 8.459 -3.691 -13.841 1.00 93.56 91 ALA A N 1
ATOM 649 C CA . ALA A 1 91 ? 7.290 -4.108 -14.616 1.00 93.56 91 ALA A CA 1
ATOM 650 C C . ALA A 1 91 ? 6.690 -5.429 -14.102 1.00 93.56 91 ALA A C 1
ATOM 652 O O . ALA A 1 91 ? 5.474 -5.522 -13.931 1.00 93.56 91 ALA A O 1
ATOM 653 N N . ALA A 1 92 ? 7.528 -6.429 -13.809 1.00 91.50 92 ALA A N 1
ATOM 654 C CA . ALA A 1 92 ? 7.107 -7.720 -13.266 1.00 91.50 92 ALA A CA 1
ATOM 655 C C . ALA A 1 92 ? 6.513 -7.585 -11.857 1.00 91.50 92 ALA A C 1
ATOM 657 O O . ALA A 1 92 ? 5.465 -8.159 -11.565 1.00 91.50 92 ALA A O 1
ATOM 658 N N . PHE A 1 93 ? 7.140 -6.778 -11.000 1.00 92.12 93 PHE A N 1
ATOM 659 C CA . PHE A 1 93 ? 6.624 -6.492 -9.668 1.00 92.12 93 PHE A CA 1
ATOM 660 C C . PHE A 1 93 ? 5.277 -5.755 -9.722 1.00 92.12 93 PHE A C 1
ATOM 662 O O . PHE A 1 93 ? 4.362 -6.091 -8.976 1.00 92.12 93 PHE A O 1
ATOM 669 N N . GLY A 1 94 ? 5.098 -4.819 -10.658 1.00 92.88 94 GLY A N 1
ATOM 670 C CA . GLY A 1 94 ? 3.800 -4.174 -10.858 1.00 92.88 94 GLY A CA 1
ATOM 671 C C . GLY A 1 94 ? 2.706 -5.132 -11.350 1.00 92.88 94 GLY A C 1
ATOM 672 O O . GLY A 1 94 ? 1.563 -4.996 -10.925 1.00 92.88 94 GLY A O 1
ATOM 673 N N . VAL A 1 95 ? 3.036 -6.154 -12.154 1.00 92.38 95 VAL A N 1
ATOM 674 C CA . VAL A 1 95 ? 2.076 -7.227 -12.495 1.00 92.38 95 VAL A CA 1
ATOM 675 C C . VAL A 1 95 ? 1.664 -8.010 -11.247 1.00 92.38 95 VAL A C 1
ATOM 677 O O . VAL A 1 95 ? 0.481 -8.287 -11.070 1.00 92.38 95 VAL A O 1
ATOM 680 N N . TYR A 1 96 ? 2.610 -8.341 -10.364 1.00 91.88 96 TYR A N 1
ATOM 681 C CA . TYR A 1 96 ? 2.304 -9.006 -9.094 1.00 91.88 96 TYR A CA 1
ATOM 682 C C . TYR A 1 96 ? 1.329 -8.184 -8.237 1.00 91.88 96 TYR A C 1
ATOM 684 O O . TYR A 1 96 ? 0.319 -8.716 -7.775 1.00 91.88 96 TYR A O 1
ATOM 692 N N . LEU A 1 97 ? 1.573 -6.880 -8.084 1.00 91.25 97 LEU A N 1
ATOM 693 C CA . LEU A 1 97 ? 0.660 -5.999 -7.352 1.00 91.25 97 LEU A CA 1
ATOM 694 C C . LEU A 1 97 ? -0.714 -5.904 -8.018 1.00 91.25 97 LEU A C 1
ATOM 696 O O . LEU A 1 97 ? -1.721 -5.949 -7.322 1.00 91.25 97 LEU A O 1
ATOM 700 N N . LEU A 1 98 ? -0.775 -5.858 -9.351 1.00 91.31 98 LEU A N 1
ATOM 701 C CA . LEU A 1 98 ? -2.044 -5.847 -10.082 1.00 91.31 98 LEU A CA 1
ATOM 702 C C . LEU A 1 98 ? -2.865 -7.125 -9.833 1.00 91.31 98 LEU A C 1
ATOM 704 O O . LEU A 1 98 ? -4.088 -7.066 -9.716 1.00 91.31 98 LEU A O 1
ATOM 708 N N . VAL A 1 99 ? -2.204 -8.280 -9.705 1.00 91.38 99 VAL A N 1
ATOM 709 C CA . VAL A 1 99 ? -2.860 -9.542 -9.322 1.00 91.38 99 VAL A CA 1
ATOM 710 C C . VAL A 1 99 ? -3.421 -9.461 -7.899 1.00 91.38 99 VAL A C 1
ATOM 712 O O . VAL A 1 99 ? -4.534 -9.932 -7.663 1.00 91.38 99 VAL A O 1
ATOM 715 N N . LEU A 1 100 ? -2.704 -8.838 -6.960 1.00 88.38 100 LEU A N 1
ATOM 716 C CA . LEU A 1 100 ? -3.203 -8.616 -5.598 1.00 88.38 100 LEU A CA 1
ATOM 717 C C . LEU A 1 100 ? -4.383 -7.636 -5.561 1.00 88.38 100 LEU A C 1
ATOM 719 O O . LEU A 1 100 ? -5.369 -7.906 -4.874 1.00 88.38 100 LEU A O 1
ATOM 723 N N . GLU A 1 101 ? -4.313 -6.539 -6.317 1.00 89.50 101 GLU A N 1
ATOM 724 C CA . GLU A 1 101 ? -5.399 -5.563 -6.471 1.00 89.50 101 GLU A CA 1
ATOM 725 C C . GLU A 1 101 ? -6.678 -6.235 -6.991 1.00 89.50 101 GLU A C 1
ATOM 727 O O . GLU A 1 101 ? -7.752 -6.076 -6.408 1.00 89.50 101 GLU A O 1
ATOM 732 N N . ALA A 1 102 ? -6.558 -7.070 -8.028 1.00 89.06 102 ALA A N 1
ATOM 733 C CA . ALA A 1 102 ? -7.690 -7.771 -8.629 1.00 89.06 102 ALA A CA 1
ATOM 734 C C . ALA A 1 102 ? -8.224 -8.933 -7.769 1.00 89.06 102 ALA A C 1
ATOM 736 O O . ALA A 1 102 ? -9.436 -9.116 -7.653 1.00 89.06 102 ALA A O 1
ATOM 737 N N . GLY A 1 103 ? -7.333 -9.748 -7.197 1.00 86.75 103 GLY A N 1
ATOM 738 C CA . GLY A 1 103 ? -7.691 -11.017 -6.560 1.00 86.75 103 GLY A CA 1
ATOM 739 C C . GLY A 1 103 ? -7.946 -10.922 -5.058 1.00 86.75 103 GLY A C 1
ATOM 740 O O . GLY A 1 103 ? -8.906 -11.513 -4.561 1.00 86.75 103 GLY A O 1
ATOM 741 N N . VAL A 1 104 ? -7.096 -10.183 -4.338 1.00 83.56 104 VAL A N 1
ATOM 742 C CA . VAL A 1 104 ? -7.107 -10.126 -2.868 1.00 83.56 104 VAL A CA 1
ATOM 743 C C . VAL A 1 104 ? -7.859 -8.896 -2.377 1.00 83.56 104 VAL A C 1
ATOM 745 O O . VAL A 1 104 ? -8.796 -9.024 -1.592 1.00 83.56 104 VAL A O 1
ATOM 748 N N . LEU A 1 105 ? -7.472 -7.710 -2.852 1.00 81.38 105 LEU A N 1
ATOM 749 C CA . LEU A 1 105 ? -8.039 -6.440 -2.391 1.00 81.38 105 LEU A CA 1
ATOM 750 C C . LEU A 1 105 ? -9.380 -6.120 -3.058 1.00 81.38 105 LEU A C 1
ATOM 752 O O . LEU A 1 105 ? -10.196 -5.413 -2.472 1.00 81.38 105 LEU A O 1
ATOM 756 N N . ARG A 1 106 ? -9.613 -6.651 -4.267 1.00 85.00 106 ARG A N 1
ATOM 757 C CA . ARG A 1 106 ? -10.784 -6.354 -5.113 1.00 85.00 106 ARG A CA 1
ATOM 758 C C . ARG A 1 106 ? -10.997 -4.846 -5.304 1.00 85.00 106 ARG A C 1
ATOM 760 O O . ARG A 1 106 ? -12.130 -4.375 -5.392 1.00 85.00 106 ARG A O 1
ATOM 767 N N . ALA A 1 107 ? -9.894 -4.106 -5.357 1.00 86.25 107 ALA A N 1
ATOM 768 C CA . ALA A 1 107 ? -9.841 -2.664 -5.519 1.00 86.25 107 ALA A CA 1
ATOM 769 C C . ALA A 1 107 ? -8.641 -2.317 -6.401 1.00 86.25 107 ALA A C 1
ATOM 771 O O . ALA A 1 107 ? -7.534 -2.796 -6.171 1.00 86.25 107 ALA A O 1
ATOM 772 N N . PHE A 1 108 ? -8.880 -1.482 -7.400 1.00 89.62 108 PHE A N 1
ATOM 773 C CA . PHE A 1 108 ? -7.916 -1.025 -8.383 1.00 89.62 108 PHE A CA 1
ATOM 774 C C . PHE A 1 108 ? -7.517 0.410 -8.077 1.00 89.62 108 PHE A C 1
ATOM 776 O O . PHE A 1 108 ? -8.376 1.277 -7.904 1.00 89.62 108 PHE A O 1
ATOM 783 N N . CYS A 1 109 ? -6.216 0.679 -8.060 1.00 90.00 109 CYS A N 1
ATOM 784 C CA . CYS A 1 109 ? -5.687 2.019 -7.846 1.00 90.00 109 CYS A CA 1
ATOM 785 C C . CYS A 1 109 ? -5.216 2.619 -9.185 1.00 90.00 109 CYS A C 1
ATOM 787 O O . CYS A 1 109 ? -4.155 2.229 -9.682 1.00 90.00 109 CYS A O 1
ATOM 789 N N . PRO A 1 110 ? -5.939 3.595 -9.782 1.00 90.31 110 PRO A N 1
ATOM 790 C CA . PRO A 1 110 ? -5.526 4.223 -11.042 1.00 90.31 110 PRO A CA 1
ATOM 791 C C . PRO A 1 110 ? -4.097 4.777 -11.032 1.00 90.31 110 PRO A C 1
ATOM 793 O O . PRO A 1 110 ? -3.390 4.677 -12.033 1.00 90.31 110 PRO A O 1
ATOM 796 N N . VAL A 1 111 ? -3.645 5.317 -9.896 1.00 90.12 111 VAL A N 1
ATOM 797 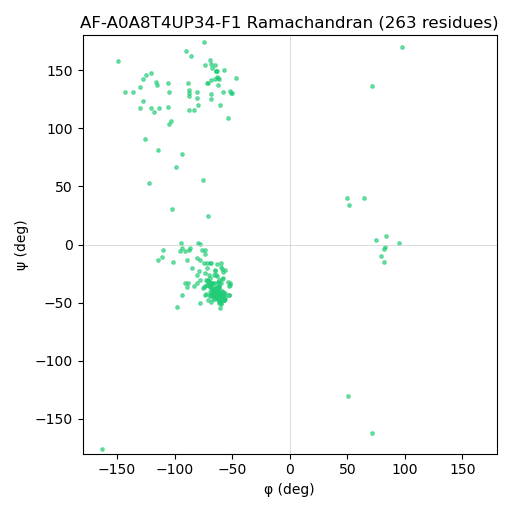C CA . VAL A 1 111 ? -2.280 5.842 -9.726 1.00 90.12 111 VAL A CA 1
ATOM 798 C C . VAL A 1 111 ? -1.239 4.715 -9.773 1.00 90.12 111 VAL A C 1
ATOM 800 O O . VAL A 1 111 ? -0.216 4.851 -10.449 1.00 90.12 111 VAL A O 1
ATOM 803 N N . CYS A 1 112 ? -1.500 3.578 -9.121 1.00 92.00 112 CYS A N 1
ATOM 804 C CA . CYS A 1 112 ? -0.624 2.402 -9.159 1.00 92.00 112 CYS A CA 1
ATOM 805 C C . CYS A 1 112 ? -0.583 1.777 -10.559 1.00 92.00 112 CYS A C 1
ATOM 807 O O . CYS A 1 112 ? 0.503 1.479 -11.057 1.00 92.00 112 CYS A O 1
ATOM 809 N N . ILE A 1 113 ? -1.731 1.673 -11.239 1.00 93.19 113 ILE A N 1
ATOM 810 C CA . ILE A 1 113 ? -1.820 1.190 -12.626 1.00 93.19 113 ILE A CA 1
ATOM 811 C C . ILE A 1 113 ? -1.036 2.107 -13.568 1.00 93.19 113 ILE A C 1
ATOM 813 O O . ILE A 1 113 ? -0.244 1.629 -14.378 1.00 93.19 113 ILE A O 1
ATOM 817 N N . ALA A 1 114 ? -1.198 3.426 -13.448 1.00 94.25 114 ALA A N 1
ATOM 818 C CA . ALA A 1 114 ? -0.428 4.382 -14.237 1.00 94.25 114 ALA A CA 1
ATOM 819 C C . ALA A 1 114 ? 1.080 4.234 -13.981 1.00 94.25 114 ALA A C 1
ATOM 821 O O . ALA A 1 114 ? 1.870 4.188 -14.922 1.00 94.25 114 ALA A O 1
ATOM 822 N N . THR A 1 115 ? 1.483 4.064 -12.721 1.00 93.56 115 THR A N 1
ATOM 823 C CA . THR A 1 115 ? 2.882 3.817 -12.348 1.00 93.56 115 THR A CA 1
ATOM 824 C C . THR A 1 115 ? 3.419 2.512 -12.952 1.00 93.56 115 THR A C 1
ATOM 826 O O . THR A 1 115 ? 4.547 2.472 -13.448 1.00 93.56 115 THR A O 1
ATOM 829 N N . TRP A 1 116 ? 2.608 1.453 -12.987 1.00 95.56 116 TRP A N 1
ATOM 830 C CA . TRP A 1 116 ? 2.943 0.191 -13.650 1.00 95.56 116 TRP A CA 1
ATOM 831 C C . TRP A 1 116 ? 3.114 0.355 -15.167 1.00 95.56 116 TRP A C 1
ATOM 833 O O . TRP A 1 116 ? 4.091 -0.144 -15.731 1.00 95.56 116 TRP A O 1
ATOM 843 N N . LEU A 1 117 ? 2.235 1.114 -15.829 1.00 96.88 117 LEU A N 1
ATOM 844 C CA . LEU A 1 117 ? 2.366 1.419 -17.258 1.00 96.88 117 LEU A CA 1
ATOM 845 C C . LEU A 1 117 ? 3.659 2.189 -17.563 1.00 96.88 117 LEU A C 1
ATOM 847 O O . LEU A 1 117 ? 4.303 1.924 -18.579 1.00 96.88 117 LEU A O 1
ATOM 851 N N . LEU A 1 118 ? 4.084 3.093 -16.674 1.00 97.44 118 LEU A N 1
ATOM 852 C CA . LEU A 1 118 ? 5.365 3.796 -16.804 1.00 97.44 118 LEU A CA 1
ATOM 853 C C . LEU A 1 118 ? 6.555 2.829 -16.700 1.00 97.44 118 LEU A C 1
ATOM 855 O O . LEU A 1 118 ? 7.479 2.921 -17.510 1.00 97.44 118 LEU A O 1
ATOM 859 N N . TRP A 1 119 ? 6.522 1.852 -15.786 1.00 97.19 119 TRP A N 1
ATOM 860 C CA . TRP A 1 119 ? 7.529 0.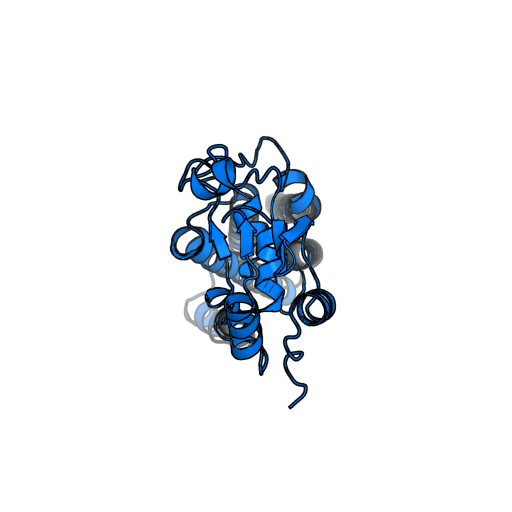781 -15.738 1.00 97.19 119 TRP A CA 1
ATOM 861 C C . TRP A 1 119 ? 7.540 -0.075 -17.007 1.00 97.19 119 TRP A C 1
ATOM 863 O O . TRP A 1 119 ? 8.615 -0.349 -17.544 1.00 97.19 119 TRP A O 1
ATOM 873 N N . GLY A 1 120 ? 6.368 -0.442 -17.533 1.00 95.12 120 GLY A N 1
ATOM 874 C CA . GLY A 1 120 ? 6.243 -1.160 -18.804 1.00 95.12 120 GLY A CA 1
ATOM 875 C C . GLY A 1 120 ? 6.822 -0.373 -19.986 1.00 95.12 120 GLY A C 1
ATOM 876 O O . GLY A 1 120 ? 7.559 -0.926 -20.804 1.00 95.12 120 GLY A O 1
ATOM 877 N N . GLY A 1 121 ? 6.569 0.937 -20.037 1.00 95.50 121 GLY A N 1
ATOM 878 C CA . GLY A 1 121 ? 7.135 1.842 -21.038 1.00 95.50 121 GLY A CA 1
ATOM 879 C C . GLY A 1 121 ? 8.657 1.984 -20.932 1.00 95.50 121 GLY A C 1
ATOM 880 O O . GLY A 1 121 ? 9.352 1.915 -21.950 1.00 95.50 121 GLY A O 1
ATOM 881 N N . LEU A 1 122 ? 9.195 2.124 -19.713 1.00 95.50 122 LEU A N 1
ATOM 882 C CA . LEU A 1 122 ? 10.644 2.133 -19.477 1.00 95.50 122 LEU A CA 1
ATOM 883 C C . LEU A 1 122 ? 11.289 0.820 -19.909 1.00 95.50 122 LEU A C 1
ATOM 885 O O . LEU A 1 122 ? 12.319 0.850 -20.583 1.00 95.50 122 LEU A O 1
ATOM 889 N N . PHE A 1 123 ? 10.682 -0.314 -19.559 1.00 94.38 123 PHE A N 1
ATOM 890 C CA . PHE A 1 123 ? 11.168 -1.628 -19.959 1.00 94.38 123 PHE A CA 1
ATOM 891 C C . PHE A 1 123 ? 11.200 -1.758 -21.481 1.00 94.38 123 PHE A C 1
ATOM 893 O O . PHE A 1 123 ? 12.250 -2.063 -22.041 1.00 94.38 123 PHE A O 1
ATOM 900 N N . TRP A 1 124 ? 10.104 -1.429 -22.166 1.00 92.50 124 TRP A N 1
ATOM 901 C CA . TRP A 1 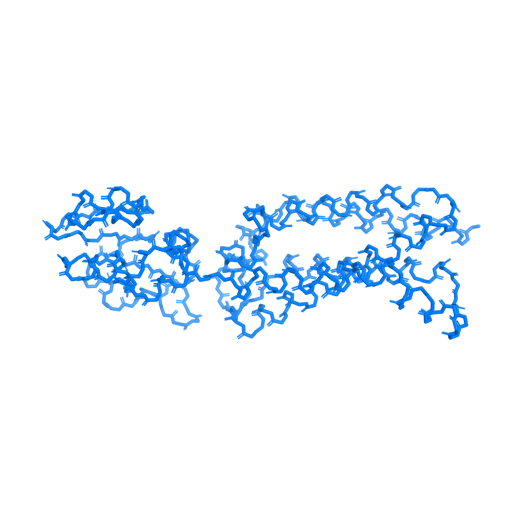124 ? 10.024 -1.479 -23.627 1.00 92.50 124 TRP A CA 1
ATOM 902 C C . TRP A 1 124 ? 11.093 -0.610 -24.314 1.00 92.50 124 TRP A C 1
ATOM 904 O O . TRP A 1 124 ? 11.811 -1.066 -25.214 1.00 92.50 124 TRP A O 1
ATOM 914 N N . LEU A 1 125 ? 11.255 0.644 -23.875 1.00 92.44 125 LEU A N 1
ATOM 915 C CA . LEU A 1 125 ? 12.245 1.568 -24.440 1.00 92.44 125 LEU A CA 1
ATOM 916 C C . LEU A 1 125 ? 13.692 1.215 -24.080 1.00 92.44 125 LEU A C 1
ATOM 918 O O . LEU A 1 125 ? 14.597 1.507 -24.864 1.00 92.44 125 LEU A O 1
ATOM 922 N N . SER A 1 126 ? 13.930 0.636 -22.905 1.00 91.12 126 SER A N 1
ATOM 923 C CA . SER A 1 126 ? 15.252 0.157 -22.496 1.00 91.12 126 SER A CA 1
ATOM 924 C C . SER A 1 126 ? 15.637 -1.090 -23.293 1.00 91.12 126 SER A C 1
ATOM 926 O O . SER A 1 126 ? 16.704 -1.140 -23.908 1.00 91.12 126 SER A O 1
ATOM 928 N N . TRP A 1 127 ? 14.716 -2.054 -23.381 1.00 88.44 127 TRP A N 1
ATOM 929 C CA . TRP A 1 127 ? 14.889 -3.316 -24.094 1.00 88.44 127 TRP A CA 1
ATOM 930 C C . TRP A 1 127 ? 15.162 -3.119 -25.585 1.00 88.44 127 TRP A C 1
ATOM 932 O O . TRP A 1 127 ? 16.132 -3.653 -26.120 1.00 88.44 127 TRP A O 1
ATOM 942 N N . SER A 1 128 ? 14.365 -2.280 -26.251 1.00 87.00 128 SER A N 1
ATOM 943 C CA . SER A 1 128 ? 14.535 -1.968 -27.679 1.00 87.00 128 SER A CA 1
ATOM 944 C C . SER A 1 128 ? 15.907 -1.368 -28.021 1.00 87.00 128 SER A C 1
ATOM 946 O O . SER A 1 128 ? 16.355 -1.473 -29.162 1.00 87.00 128 SER A O 1
ATOM 948 N N . ARG A 1 129 ? 16.626 -0.789 -27.048 1.00 84.62 129 ARG A N 1
ATOM 949 C CA . ARG A 1 129 ? 17.977 -0.233 -27.245 1.00 84.62 129 ARG A CA 1
ATOM 950 C C . ARG A 1 129 ? 19.125 -1.194 -27.033 1.00 84.62 129 ARG A C 1
ATOM 952 O O . ARG A 1 129 ? 20.250 -0.845 -27.399 1.00 84.62 129 ARG A O 1
ATOM 959 N N . LEU A 1 130 ? 18.880 -2.352 -26.432 1.00 80.19 130 LEU A N 1
ATOM 960 C CA . LEU A 1 130 ? 19.905 -3.384 -26.322 1.00 80.19 130 LEU A CA 1
ATOM 961 C C . LEU A 1 130 ? 20.180 -4.050 -27.678 1.00 80.19 130 LEU A C 1
ATOM 963 O O . LEU A 1 130 ? 21.243 -4.640 -27.846 1.00 80.19 130 LEU A O 1
ATOM 967 N N . GLY A 1 131 ? 19.278 -3.875 -28.656 1.00 70.12 131 GLY A N 1
ATOM 968 C CA . GLY A 1 131 ? 19.272 -4.640 -29.902 1.00 70.12 131 GLY A CA 1
ATOM 969 C C . GLY A 1 131 ? 18.835 -6.072 -29.604 1.00 70.12 131 GLY A C 1
ATOM 970 O O . GLY A 1 131 ? 19.241 -6.626 -28.591 1.00 70.12 131 GLY A O 1
ATOM 971 N N . HIS A 1 132 ? 17.962 -6.664 -30.424 1.00 64.12 132 HIS A N 1
ATOM 972 C CA . HIS A 1 132 ? 17.440 -8.012 -30.167 1.00 64.12 132 HIS A CA 1
ATOM 973 C C . HIS A 1 132 ? 18.596 -9.012 -29.964 1.00 64.12 132 HIS A C 1
ATOM 975 O O . HIS A 1 132 ? 19.295 -9.321 -30.933 1.00 64.12 132 HIS A O 1
ATOM 981 N N . PRO A 1 133 ? 18.830 -9.511 -28.735 1.00 60.78 133 PRO A N 1
ATOM 982 C CA . PRO A 1 133 ? 19.901 -10.463 -28.505 1.00 60.78 133 PRO A CA 1
ATOM 983 C C . PRO A 1 133 ? 19.496 -11.809 -29.115 1.00 60.78 133 PRO A C 1
ATOM 985 O O . PRO A 1 133 ? 18.346 -12.235 -28.992 1.00 60.78 133 PRO A O 1
ATOM 988 N N . ALA A 1 134 ? 20.431 -12.499 -29.773 1.00 60.03 134 ALA A N 1
ATOM 989 C CA . ALA A 1 134 ? 20.213 -13.879 -30.206 1.00 60.03 134 ALA A CA 1
ATOM 990 C C . ALA A 1 134 ? 19.857 -14.761 -28.989 1.00 60.03 134 ALA A C 1
ATOM 992 O O . ALA A 1 134 ? 20.318 -14.494 -27.879 1.00 60.03 134 ALA A O 1
ATOM 993 N N . GLY A 1 135 ? 19.063 -15.824 -29.175 1.00 60.22 135 GLY A N 1
ATOM 994 C CA . GLY A 1 135 ? 18.468 -16.599 -28.070 1.00 60.22 135 GLY A CA 1
ATOM 995 C C . GLY A 1 135 ? 19.448 -17.083 -26.985 1.00 60.22 135 GLY A C 1
ATOM 996 O O . GLY A 1 135 ? 19.099 -17.090 -25.808 1.00 60.22 135 GLY A O 1
ATOM 997 N N . ALA A 1 136 ? 20.697 -17.399 -27.343 1.00 61.78 136 ALA A N 1
ATOM 998 C CA . ALA A 1 136 ? 21.739 -17.777 -26.380 1.00 61.78 136 ALA A CA 1
ATOM 999 C C . ALA A 1 136 ? 22.210 -16.609 -25.489 1.00 61.78 136 ALA A C 1
ATOM 1001 O O . ALA A 1 136 ? 22.553 -16.809 -24.324 1.00 61.78 136 ALA A O 1
ATOM 1002 N N . ASP A 1 137 ? 22.212 -15.385 -26.016 1.00 67.25 137 ASP A N 1
ATOM 1003 C CA . ASP A 1 137 ? 22.586 -14.175 -25.283 1.00 67.25 137 ASP A CA 1
ATOM 1004 C C . ASP A 1 137 ? 21.422 -13.680 -24.409 1.00 67.25 137 ASP A C 1
ATOM 1006 O O . ASP A 1 137 ? 21.634 -13.244 -23.281 1.00 67.25 137 ASP A O 1
ATOM 1010 N N . LEU A 1 138 ? 20.176 -13.874 -24.861 1.00 67.38 138 LEU A N 1
ATOM 1011 C CA . LEU A 1 138 ? 18.978 -13.693 -24.034 1.00 67.38 138 LEU A CA 1
ATOM 1012 C C . LEU A 1 138 ? 18.970 -14.647 -22.829 1.00 67.38 138 LEU A C 1
ATOM 1014 O O . LEU A 1 138 ? 18.774 -14.206 -21.697 1.00 67.38 138 LEU A O 1
ATOM 1018 N N . ALA A 1 139 ? 19.231 -15.938 -23.060 1.00 66.19 139 ALA A N 1
ATOM 1019 C CA . ALA A 1 139 ? 19.299 -16.943 -22.003 1.00 66.19 139 ALA A CA 1
ATOM 1020 C C . ALA A 1 139 ? 20.414 -16.631 -20.995 1.00 66.19 139 ALA A C 1
ATOM 1022 O O . ALA A 1 139 ? 20.187 -16.697 -19.795 1.00 66.19 139 ALA A O 1
ATOM 1023 N N . ARG A 1 140 ? 21.598 -16.201 -21.446 1.00 69.75 140 ARG A N 1
ATOM 1024 C CA . ARG A 1 140 ? 22.698 -15.814 -20.546 1.00 69.75 140 ARG A CA 1
ATOM 1025 C C . ARG A 1 140 ? 22.387 -14.554 -19.727 1.00 69.75 140 ARG A C 1
ATOM 1027 O O . ARG A 1 140 ? 22.823 -14.457 -18.585 1.00 69.75 140 ARG A O 1
ATOM 1034 N N . ARG A 1 141 ? 21.633 -13.602 -20.286 1.00 67.25 141 ARG A N 1
ATOM 1035 C CA . ARG A 1 141 ? 21.217 -12.365 -19.598 1.00 67.25 141 ARG A CA 1
ATOM 1036 C C . ARG A 1 141 ? 20.091 -12.603 -18.583 1.00 67.25 141 ARG A C 1
ATOM 1038 O O . ARG A 1 141 ? 20.119 -11.997 -17.518 1.00 67.25 141 ARG A O 1
ATOM 1045 N N . LEU A 1 142 ? 19.133 -13.487 -18.889 1.00 64.75 142 LEU A N 1
ATOM 1046 C CA . LEU A 1 142 ? 17.983 -13.792 -18.021 1.00 64.75 142 LEU A CA 1
ATOM 1047 C C . LEU A 1 142 ? 18.241 -14.925 -17.016 1.00 64.75 142 LEU A C 1
ATOM 1049 O O . LEU A 1 142 ? 17.763 -14.848 -15.892 1.00 64.75 142 LEU A O 1
ATOM 1053 N N . LEU A 1 143 ? 19.001 -15.959 -17.390 1.00 67.62 143 LEU A N 1
ATOM 1054 C CA . LEU A 1 143 ? 19.415 -17.051 -16.493 1.00 67.62 143 LEU A CA 1
ATOM 1055 C C . LEU A 1 143 ? 20.801 -16.815 -15.869 1.00 67.62 143 LEU A C 1
ATOM 1057 O O . LEU A 1 143 ? 21.304 -17.654 -15.125 1.00 67.62 143 LEU A O 1
ATOM 1061 N N . GLY A 1 144 ? 21.438 -15.682 -16.173 1.00 74.38 144 GLY A N 1
ATOM 1062 C CA . GLY A 1 144 ? 22.649 -15.234 -15.495 1.00 74.38 144 GLY A CA 1
ATOM 1063 C C . GLY A 1 144 ? 22.365 -14.689 -14.095 1.00 74.38 144 GLY A C 1
ATOM 1064 O O . GLY A 1 144 ? 21.219 -14.505 -13.684 1.00 74.38 144 GLY A O 1
ATOM 1065 N N . TRP A 1 145 ? 23.435 -14.364 -13.369 1.00 73.62 145 TRP A N 1
ATOM 1066 C CA . TRP A 1 145 ? 23.356 -13.873 -11.991 1.00 73.62 145 TRP A CA 1
ATOM 1067 C C . TRP A 1 145 ? 22.399 -12.678 -11.762 1.00 73.62 145 TRP A C 1
ATOM 1069 O O . TRP A 1 145 ? 21.735 -12.682 -10.728 1.00 73.62 145 TRP A O 1
ATOM 1079 N N . PRO A 1 146 ? 22.219 -11.698 -12.677 1.00 67.81 146 PRO A N 1
ATOM 1080 C CA . PRO A 1 146 ? 21.308 -10.580 -12.425 1.00 67.81 146 PRO A CA 1
ATOM 1081 C C . PRO A 1 146 ? 19.831 -10.984 -12.512 1.00 67.81 146 PRO A C 1
ATOM 1083 O O . PRO A 1 146 ? 19.012 -10.492 -11.741 1.00 67.81 146 PRO A O 1
ATOM 1086 N N . GLY A 1 147 ? 19.485 -11.898 -13.425 1.00 73.75 147 GLY A N 1
ATOM 1087 C CA . GLY A 1 147 ? 18.133 -12.447 -13.521 1.00 73.75 147 GLY A CA 1
ATOM 1088 C C . GLY A 1 147 ? 17.801 -13.351 -12.334 1.00 73.75 147 GLY A C 1
ATOM 1089 O O . GLY A 1 147 ? 16.699 -13.273 -11.795 1.00 73.75 147 GLY A O 1
ATOM 1090 N N . VAL A 1 148 ? 18.785 -14.114 -11.844 1.00 80.94 148 VAL A N 1
ATOM 1091 C CA . VAL A 1 148 ? 18.667 -14.865 -10.584 1.00 80.94 148 VAL A CA 1
ATOM 1092 C C . VAL A 1 148 ? 18.433 -13.919 -9.403 1.00 80.94 148 VAL A C 1
ATOM 1094 O O . VAL A 1 148 ? 17.531 -14.168 -8.612 1.00 80.94 148 VAL A O 1
ATOM 1097 N N . LEU A 1 149 ? 19.166 -12.804 -9.296 1.00 80.94 149 LEU A N 1
ATOM 1098 C CA . LEU A 1 149 ? 18.935 -11.809 -8.240 1.00 80.94 149 LEU A CA 1
ATOM 1099 C C . LEU A 1 149 ? 17.548 -11.164 -8.328 1.00 80.94 149 LEU A C 1
ATOM 1101 O O . LEU A 1 149 ? 16.900 -10.996 -7.300 1.00 80.94 149 LEU A O 1
ATOM 1105 N N . ALA A 1 150 ? 17.069 -10.835 -9.531 1.00 77.00 150 ALA A N 1
ATOM 1106 C CA . ALA A 1 150 ? 15.721 -10.303 -9.720 1.00 77.00 150 ALA A CA 1
ATOM 1107 C C . ALA A 1 1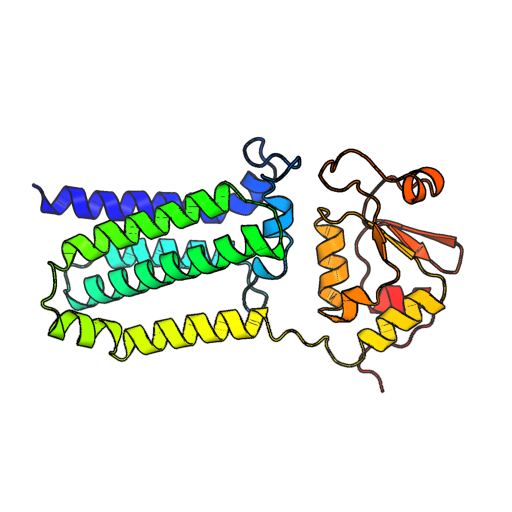50 ? 14.641 -11.321 -9.309 1.00 77.00 150 ALA A C 1
ATOM 1109 O O . ALA A 1 150 ? 13.663 -10.954 -8.658 1.00 77.00 150 ALA A O 1
ATOM 1110 N N . LEU A 1 151 ? 14.841 -12.605 -9.625 1.00 81.69 151 LEU A N 1
ATOM 1111 C CA . LEU A 1 151 ? 13.955 -13.690 -9.204 1.00 81.69 151 LEU A CA 1
ATOM 1112 C C . LEU A 1 151 ? 13.991 -13.903 -7.684 1.00 81.69 151 LEU A C 1
ATOM 1114 O O . LEU A 1 151 ? 12.940 -14.048 -7.065 1.00 81.69 151 LEU A O 1
ATOM 1118 N N . LEU A 1 152 ? 15.174 -13.888 -7.066 1.00 85.38 152 LEU A N 1
ATOM 1119 C CA . LEU A 1 152 ? 15.333 -13.977 -5.611 1.00 85.38 152 LEU A CA 1
ATOM 1120 C C . LEU A 1 152 ? 14.698 -12.778 -4.898 1.00 85.38 152 LEU A C 1
ATOM 1122 O O . LEU A 1 152 ? 14.050 -12.952 -3.873 1.00 85.38 152 LEU A O 1
ATOM 1126 N N . ALA A 1 153 ? 14.817 -11.572 -5.458 1.00 82.12 153 ALA A N 1
ATOM 1127 C CA . ALA A 1 153 ? 14.161 -10.383 -4.925 1.00 82.12 153 ALA A CA 1
ATOM 1128 C C . ALA A 1 153 ? 12.631 -10.495 -5.018 1.00 82.12 153 ALA A C 1
ATOM 1130 O O . ALA A 1 153 ? 11.945 -10.264 -4.028 1.00 82.12 153 ALA A O 1
ATOM 1131 N N . LEU A 1 154 ? 12.091 -10.910 -6.170 1.00 82.50 154 LEU A N 1
ATOM 1132 C CA . LEU A 1 154 ? 10.651 -11.133 -6.344 1.00 82.50 154 LEU A CA 1
ATOM 1133 C C . LEU A 1 154 ? 10.124 -12.218 -5.401 1.00 82.50 154 LEU A C 1
ATOM 1135 O O . LEU A 1 154 ? 9.133 -11.998 -4.714 1.00 82.50 154 LEU A O 1
ATOM 1139 N N . THR A 1 155 ? 10.795 -13.367 -5.327 1.00 83.38 155 THR A N 1
ATOM 1140 C CA . THR A 1 155 ? 10.404 -14.464 -4.427 1.00 83.38 155 THR A CA 1
ATOM 1141 C C . THR A 1 155 ? 10.536 -14.077 -2.957 1.00 83.38 155 THR A C 1
ATOM 1143 O O . THR A 1 155 ? 9.652 -14.410 -2.176 1.00 83.38 155 THR A O 1
ATOM 1146 N N . GLY A 1 156 ? 11.565 -13.312 -2.583 1.00 83.00 156 GLY A N 1
ATOM 1147 C CA . GLY A 1 156 ? 11.718 -12.747 -1.245 1.00 83.00 156 GLY A CA 1
ATOM 1148 C C . GLY A 1 156 ? 10.601 -11.765 -0.888 1.00 83.00 156 GLY A C 1
ATOM 1149 O O . GLY A 1 156 ? 10.059 -11.842 0.208 1.00 83.00 156 GLY A O 1
ATOM 1150 N N . ILE A 1 157 ? 10.192 -10.890 -1.811 1.00 80.94 157 ILE A N 1
ATOM 1151 C CA . ILE A 1 157 ? 9.068 -9.964 -1.595 1.00 80.94 157 ILE A CA 1
ATOM 1152 C C . ILE A 1 157 ? 7.741 -10.724 -1.477 1.00 80.94 157 ILE A C 1
ATOM 1154 O O . ILE A 1 157 ? 6.957 -10.452 -0.571 1.00 80.94 157 ILE A O 1
ATOM 1158 N N . VAL A 1 158 ? 7.496 -11.707 -2.347 1.00 82.31 158 VAL A N 1
ATOM 1159 C CA . VAL A 1 158 ? 6.321 -12.586 -2.246 1.00 82.31 158 VAL A CA 1
ATOM 1160 C C . VAL A 1 158 ? 6.325 -13.316 -0.904 1.00 82.31 158 VAL A C 1
ATOM 1162 O O . VAL A 1 158 ? 5.307 -13.333 -0.219 1.00 82.31 158 VAL A O 1
ATOM 1165 N N . TRP A 1 159 ? 7.472 -13.853 -0.483 1.00 81.12 159 TRP A N 1
ATOM 1166 C CA . TRP A 1 159 ? 7.616 -14.487 0.821 1.00 81.12 159 TRP A CA 1
ATOM 1167 C C . TRP A 1 159 ? 7.333 -13.506 1.958 1.00 81.12 159 TRP A C 1
ATOM 1169 O O . TRP A 1 159 ? 6.558 -13.852 2.827 1.00 81.12 159 TRP A O 1
ATOM 1179 N N . LEU A 1 160 ? 7.836 -12.269 1.933 1.00 75.94 160 LEU A N 1
ATOM 1180 C CA . LEU A 1 160 ? 7.529 -11.255 2.956 1.00 75.94 160 LEU A CA 1
ATOM 1181 C C . LEU A 1 160 ? 6.036 -10.893 3.019 1.00 75.94 160 LEU A C 1
ATOM 1183 O O . LEU A 1 160 ? 5.509 -10.588 4.086 1.00 75.94 160 LEU A O 1
ATOM 1187 N N . HIS A 1 161 ? 5.337 -10.917 1.885 1.00 75.88 161 HIS A N 1
ATOM 1188 C CA . HIS A 1 161 ? 3.898 -10.664 1.853 1.00 75.88 161 HIS A CA 1
ATOM 1189 C C . HIS A 1 161 ? 3.061 -11.867 2.309 1.00 75.88 161 HIS A C 1
ATOM 1191 O O . HIS A 1 161 ? 1.989 -11.653 2.871 1.00 75.88 161 HIS A O 1
ATOM 1197 N N . LEU A 1 162 ? 3.532 -13.100 2.091 1.00 71.50 162 LEU A N 1
ATOM 1198 C CA . LEU A 1 162 ? 2.852 -14.337 2.499 1.00 71.50 162 LEU A CA 1
ATOM 1199 C C . LEU A 1 162 ? 3.223 -14.791 3.921 1.00 71.50 162 LEU A C 1
ATOM 1201 O O . LEU A 1 162 ? 2.394 -15.357 4.624 1.00 71.50 162 LEU A O 1
ATOM 1205 N N . ALA A 1 163 ? 4.456 -14.543 4.352 1.00 60.09 163 ALA A N 1
ATOM 1206 C CA . ALA A 1 163 ? 4.993 -14.859 5.666 1.00 60.09 163 ALA A CA 1
ATOM 1207 C C . ALA A 1 163 ? 4.824 -13.640 6.573 1.00 60.09 163 ALA A C 1
ATOM 1209 O O . ALA A 1 163 ? 5.759 -12.880 6.815 1.00 60.09 163 ALA A O 1
ATOM 1210 N N . GLY A 1 164 ? 3.607 -13.441 7.066 1.00 55.41 164 GLY A N 1
ATOM 1211 C CA . GLY A 1 164 ? 3.374 -12.550 8.197 1.00 55.41 164 GLY A CA 1
ATOM 1212 C C . GLY A 1 164 ? 2.705 -13.273 9.353 1.00 55.41 164 GLY A C 1
ATOM 1213 O O . GLY A 1 164 ? 1.677 -12.759 9.784 1.00 55.41 164 GLY A O 1
ATOM 1214 N N . PRO A 1 165 ? 3.230 -14.418 9.850 1.00 59.97 165 PRO A N 1
ATOM 1215 C CA . PRO A 1 165 ? 2.666 -15.015 11.053 1.00 59.97 165 PRO A CA 1
ATOM 1216 C C . PRO A 1 165 ? 2.592 -13.925 12.119 1.00 59.97 165 PRO A C 1
ATOM 1218 O O . PRO A 1 165 ? 3.556 -13.174 12.304 1.00 59.97 165 PRO A O 1
ATOM 1221 N N . ALA A 1 166 ? 1.422 -13.788 12.741 1.00 64.94 166 ALA A N 1
ATOM 1222 C CA . ALA A 1 166 ? 1.204 -12.783 13.767 1.00 64.94 166 ALA A CA 1
ATOM 1223 C C . ALA A 1 166 ? 2.341 -12.864 14.800 1.00 64.94 166 ALA A C 1
ATOM 1225 O O . ALA A 1 166 ? 2.656 -13.977 15.240 1.00 64.94 166 ALA A O 1
ATOM 1226 N N . PRO A 1 167 ? 2.994 -11.743 15.160 1.00 71.38 167 PRO A N 1
ATOM 1227 C CA . PRO A 1 167 ? 3.942 -11.743 16.259 1.00 71.38 167 PRO A CA 1
ATOM 1228 C C . PRO A 1 167 ? 3.385 -12.469 17.490 1.00 71.38 167 PRO A C 1
ATOM 1230 O O . PRO A 1 167 ? 2.188 -12.431 17.786 1.00 71.38 167 PRO A O 1
ATOM 1233 N N . GLU A 1 168 ? 4.270 -13.179 18.179 1.00 78.69 168 GLU A N 1
ATOM 1234 C CA . GLU A 1 168 ? 3.910 -14.118 19.237 1.00 78.69 168 GLU A CA 1
ATOM 1235 C C . GLU A 1 168 ? 2.990 -13.482 20.298 1.00 78.69 168 GLU A C 1
ATOM 1237 O O . GLU A 1 168 ? 3.218 -12.370 20.776 1.00 78.69 168 GLU A O 1
ATOM 1242 N N . GLY A 1 169 ? 1.907 -14.184 20.644 1.00 86.12 169 GLY A N 1
ATOM 1243 C CA . GLY A 1 169 ? 0.916 -13.729 21.624 1.00 86.12 169 GLY A CA 1
ATOM 1244 C C . GLY A 1 169 ? -0.153 -12.761 21.099 1.00 86.12 169 GLY A C 1
ATOM 1245 O O . GLY A 1 169 ? -1.053 -12.393 21.850 1.00 86.12 169 GLY A O 1
ATOM 1246 N N . GLN A 1 170 ? -0.122 -12.343 19.830 1.00 91.50 170 GLN A N 1
ATOM 1247 C CA . GLN A 1 170 ? -1.137 -11.418 19.303 1.00 91.50 170 GLN A CA 1
ATOM 1248 C C . GLN A 1 170 ? -2.509 -12.052 19.100 1.00 91.50 170 GLN A C 1
ATOM 1250 O O . GLN A 1 170 ? -3.517 -11.370 19.257 1.00 91.50 170 GLN A O 1
ATOM 1255 N N . GLU A 1 171 ? -2.565 -13.348 18.800 1.00 91.31 171 GLU A N 1
ATOM 1256 C CA . GLU A 1 171 ? -3.831 -14.074 18.674 1.00 91.31 171 GLU A CA 1
ATOM 1257 C C . GLU A 1 171 ? -4.539 -14.229 20.023 1.00 91.31 171 GLU A C 1
ATOM 1259 O O . GLU A 1 171 ? -5.741 -13.968 20.125 1.00 91.31 171 GLU A O 1
ATOM 1264 N N . SER A 1 172 ? -3.795 -14.569 21.080 1.00 93.19 172 SER A N 1
ATOM 1265 C CA . SER A 1 172 ? -4.339 -14.627 22.439 1.00 93.19 172 SER A CA 1
ATOM 1266 C C . SER A 1 172 ? -4.738 -13.241 22.940 1.00 93.19 172 SER A C 1
ATOM 1268 O O . SER A 1 172 ? -5.808 -13.095 23.529 1.00 93.19 172 SER A O 1
ATOM 1270 N N . PHE A 1 173 ? -3.944 -12.207 22.642 1.00 96.00 173 PHE A N 1
ATOM 1271 C CA . PHE A 1 173 ? -4.303 -10.828 22.964 1.00 96.00 173 PHE A CA 1
ATOM 1272 C C . PHE A 1 173 ? -5.589 -10.394 22.246 1.00 96.00 173 PHE A C 1
ATOM 1274 O O . PHE A 1 173 ? -6.518 -9.938 22.905 1.00 96.00 173 PHE A O 1
ATOM 1281 N N . ALA A 1 174 ? -5.696 -10.597 20.927 1.00 95.81 174 ALA A N 1
ATOM 1282 C CA . ALA A 1 174 ? -6.893 -10.266 20.146 1.00 95.81 174 ALA A CA 1
ATOM 1283 C C . ALA A 1 174 ? -8.150 -10.979 20.667 1.00 95.81 174 ALA A C 1
ATOM 1285 O O . ALA A 1 174 ? -9.198 -10.347 20.821 1.00 95.81 174 ALA A O 1
ATOM 1286 N N . SER A 1 175 ? -8.021 -12.266 20.996 1.00 94.94 175 SER A N 1
ATOM 1287 C CA . SER A 1 175 ? -9.110 -13.066 21.563 1.00 94.94 175 SER A CA 1
ATOM 1288 C C . SER A 1 175 ? -9.550 -12.518 22.923 1.00 94.94 175 SER A C 1
ATOM 1290 O O . SER A 1 175 ? -10.739 -12.273 23.128 1.00 94.94 175 SER A O 1
ATOM 1292 N N . CYS A 1 176 ? -8.596 -12.208 23.810 1.00 97.25 176 CYS A N 1
ATOM 1293 C CA . CYS A 1 176 ? -8.877 -11.588 25.106 1.00 97.25 176 CYS A CA 1
ATOM 1294 C C . CYS A 1 176 ? -9.612 -10.247 24.960 1.00 97.25 176 CYS A C 1
ATOM 1296 O O . CYS A 1 176 ? -10.565 -9.987 25.694 1.00 97.25 176 CYS A O 1
ATOM 1298 N N . LEU A 1 177 ? -9.239 -9.405 23.984 1.00 98.00 177 LEU A N 1
ATOM 1299 C CA . LEU A 1 177 ? -9.963 -8.154 23.725 1.00 98.00 177 LEU A CA 1
ATOM 1300 C C . LEU A 1 177 ? -11.443 -8.428 23.431 1.00 98.00 177 LEU A C 1
ATOM 1302 O O . LEU A 1 177 ? -12.310 -7.731 23.958 1.00 98.00 177 LEU A O 1
ATOM 1306 N N . GLY A 1 178 ? -11.752 -9.457 22.640 1.00 96.56 178 GLY A N 1
ATOM 1307 C CA . GLY A 1 178 ? -13.134 -9.847 22.366 1.00 96.56 178 GLY A CA 1
ATOM 1308 C C . GLY A 1 178 ? -13.878 -10.397 23.583 1.00 96.56 178 GLY A C 1
ATOM 1309 O O . GLY A 1 178 ? -15.040 -10.034 23.790 1.00 96.56 178 GLY A O 1
ATOM 1310 N N . GLU A 1 179 ? -13.211 -11.216 24.397 1.00 97.56 179 GLU A N 1
ATOM 1311 C CA . GLU A 1 179 ? -13.751 -11.790 25.639 1.00 97.56 179 GLU A CA 1
ATOM 1312 C C . GLU A 1 179 ? -13.997 -10.733 26.720 1.00 97.56 179 GLU A C 1
ATOM 1314 O O . GLU A 1 179 ? -14.987 -10.818 27.445 1.00 97.56 179 GLU A O 1
ATOM 1319 N N . SER A 1 180 ? -13.162 -9.691 26.780 1.00 97.75 180 SER A N 1
ATOM 1320 C CA . SER A 1 180 ? -13.333 -8.562 27.704 1.00 97.75 180 SER A CA 1
ATOM 1321 C C . SER A 1 180 ? -14.619 -7.764 27.450 1.00 97.75 180 SER A C 1
ATOM 1323 O O . SER A 1 180 ? -15.051 -6.996 28.304 1.00 97.75 180 SER A O 1
ATOM 1325 N N . GLY A 1 181 ? -15.237 -7.931 26.275 1.00 96.88 181 GLY A N 1
ATOM 1326 C CA . GLY A 1 181 ? -16.407 -7.171 25.842 1.00 96.88 181 GLY A CA 1
ATOM 1327 C C . GLY A 1 181 ? -16.076 -5.947 24.988 1.00 96.88 181 GLY A C 1
ATOM 1328 O O . GLY A 1 181 ? -16.998 -5.261 24.546 1.00 96.88 181 GLY A O 1
ATOM 1329 N N . ALA A 1 182 ? -14.796 -5.689 24.695 1.00 98.19 182 ALA A N 1
ATOM 1330 C CA . ALA A 1 182 ? -14.416 -4.633 23.765 1.00 98.19 182 ALA A CA 1
ATOM 1331 C C . ALA A 1 182 ? -14.934 -4.921 22.342 1.00 98.19 182 ALA A C 1
ATOM 1333 O O . ALA A 1 182 ? -15.080 -6.073 21.912 1.00 98.19 182 ALA A O 1
ATOM 1334 N N . ARG A 1 183 ? -15.218 -3.853 21.591 1.00 98.31 183 ARG A N 1
ATOM 1335 C CA . ARG A 1 183 ? -15.683 -3.899 20.197 1.00 98.31 183 ARG A CA 1
ATOM 1336 C C . ARG A 1 183 ? -14.953 -2.864 19.356 1.00 98.31 183 ARG A C 1
ATOM 1338 O O . ARG A 1 183 ? -14.906 -1.694 19.729 1.00 98.31 183 ARG A O 1
ATOM 1345 N N . LEU A 1 184 ? -14.445 -3.287 18.204 1.00 98.50 184 LEU A N 1
ATOM 1346 C CA . LEU A 1 184 ? -13.803 -2.435 17.210 1.00 98.50 184 LEU A CA 1
ATOM 1347 C C . LEU A 1 184 ? -14.753 -2.229 16.030 1.00 98.50 184 LEU A C 1
ATOM 1349 O O . LEU A 1 184 ? -14.894 -3.099 15.178 1.00 98.50 184 LEU A O 1
ATOM 1353 N N . TYR A 1 185 ? -15.379 -1.064 15.952 1.00 98.38 185 TYR A N 1
ATOM 1354 C CA . TYR A 1 185 ? -16.215 -0.677 14.820 1.00 98.38 185 TYR A CA 1
ATOM 1355 C C . TYR A 1 185 ? -15.354 -0.021 13.745 1.00 98.38 185 TYR A C 1
ATOM 1357 O O . TYR A 1 185 ? -14.629 0.936 14.028 1.00 98.38 185 TYR A O 1
ATOM 1365 N N . GLY A 1 186 ? -15.438 -0.488 12.504 1.00 95.94 186 GLY A N 1
ATOM 1366 C CA . GLY A 1 186 ? -14.702 0.129 11.406 1.00 95.94 186 GLY A CA 1
ATOM 1367 C C . GLY A 1 186 ? -15.220 -0.262 10.034 1.00 95.94 186 GLY A C 1
ATOM 1368 O O . GLY A 1 186 ? -16.228 -0.949 9.915 1.00 95.94 186 GLY A O 1
ATOM 1369 N N . ALA A 1 187 ? -14.530 0.201 8.995 1.00 91.75 187 ALA A N 1
ATOM 1370 C CA . ALA A 1 187 ? -14.863 -0.122 7.614 1.00 91.75 187 ALA A CA 1
ATOM 1371 C C . ALA A 1 187 ? -13.708 -0.831 6.899 1.00 91.75 187 ALA A C 1
ATOM 1373 O O . ALA A 1 187 ? -12.538 -0.523 7.138 1.00 91.75 187 ALA A O 1
ATOM 1374 N N . TRP A 1 188 ? -14.025 -1.726 5.963 1.00 85.19 188 TRP A N 1
ATOM 1375 C CA . TRP A 1 188 ? -13.028 -2.426 5.140 1.00 85.19 188 TRP A CA 1
ATOM 1376 C C . TRP A 1 188 ? -12.118 -1.484 4.332 1.00 85.19 188 TRP A C 1
ATOM 1378 O O . TRP A 1 188 ? -10.965 -1.819 4.078 1.00 85.19 188 TRP A O 1
ATOM 1388 N N . TRP A 1 189 ? -12.610 -0.300 3.956 1.00 80.00 189 TRP A N 1
ATOM 1389 C CA . TRP A 1 189 ? -11.862 0.719 3.208 1.00 80.00 189 TRP A CA 1
ATOM 1390 C C . TRP A 1 189 ? -11.134 1.737 4.095 1.00 80.00 189 TRP A C 1
ATOM 1392 O O . TRP A 1 189 ? -10.445 2.613 3.573 1.00 80.00 189 TRP A O 1
ATOM 1402 N N . CYS A 1 190 ? -11.320 1.689 5.415 1.00 86.12 190 CYS A N 1
ATOM 1403 C CA . CYS A 1 190 ? -10.850 2.724 6.334 1.00 86.12 190 CYS A CA 1
ATOM 1404 C C . CYS A 1 190 ? -9.340 2.565 6.631 1.00 86.12 190 CYS A C 1
ATOM 1406 O O . CYS A 1 190 ? -8.942 1.545 7.201 1.00 86.12 190 CYS A O 1
ATOM 1408 N N . PRO A 1 191 ? -8.489 3.569 6.330 1.00 81.06 191 PRO A N 1
ATOM 1409 C CA . PRO A 1 191 ? -7.034 3.458 6.498 1.00 81.06 191 PRO A CA 1
ATOM 1410 C C . PRO A 1 191 ? -6.608 3.273 7.945 1.00 81.06 191 PRO A C 1
ATOM 1412 O O . PRO A 1 191 ? -5.804 2.404 8.252 1.00 81.06 191 PRO A O 1
ATOM 1415 N N . HIS A 1 192 ? -7.218 4.028 8.854 1.00 88.44 192 HIS A N 1
ATOM 1416 C CA . HIS A 1 192 ? -6.960 3.909 10.287 1.00 88.44 192 HIS A CA 1
ATOM 1417 C C . HIS A 1 192 ? -7.424 2.559 10.856 1.00 88.44 192 HIS A C 1
ATOM 1419 O O . HIS A 1 192 ? -6.888 2.055 11.838 1.00 88.44 192 HIS A O 1
ATOM 1425 N N . CYS A 1 193 ? -8.413 1.932 10.224 1.00 91.75 193 CYS A N 1
ATOM 1426 C CA . CYS A 1 193 ? -8.864 0.596 10.584 1.00 91.75 193 CYS A CA 1
ATOM 1427 C C . CYS A 1 193 ? -7.850 -0.456 10.120 1.00 91.75 193 CYS A C 1
ATOM 1429 O O . CYS A 1 193 ? -7.614 -1.431 10.831 1.00 91.75 193 CYS A O 1
ATOM 1431 N N . ALA A 1 194 ? -7.232 -0.249 8.953 1.00 86.06 194 ALA A N 1
ATOM 1432 C CA . ALA A 1 194 ? -6.117 -1.066 8.492 1.00 86.06 194 ALA A CA 1
ATOM 1433 C C . ALA A 1 194 ? -4.884 -0.894 9.394 1.00 86.06 194 ALA A C 1
ATOM 1435 O O . ALA A 1 194 ? -4.308 -1.897 9.796 1.00 86.06 194 ALA A O 1
ATOM 1436 N N . GLU A 1 195 ? -4.557 0.336 9.804 1.00 87.56 195 GLU A N 1
ATOM 1437 C CA . GLU A 1 195 ? -3.487 0.639 10.770 1.00 87.56 195 GLU A CA 1
ATOM 1438 C C . GLU A 1 195 ? -3.697 -0.100 12.101 1.00 87.56 195 GLU A C 1
ATOM 1440 O O . GLU A 1 195 ? -2.794 -0.770 12.596 1.00 87.56 195 GLU A O 1
ATOM 1445 N N . GLN A 1 196 ? -4.919 -0.070 12.647 1.00 94.25 196 GLN A N 1
ATOM 1446 C CA . GLN A 1 196 ? -5.255 -0.829 13.854 1.00 94.25 196 GLN A CA 1
ATOM 1447 C C . GLN A 1 196 ? -5.049 -2.340 13.673 1.00 94.25 196 GLN A C 1
ATOM 1449 O O . GLN A 1 196 ? -4.553 -2.997 14.588 1.00 94.25 196 GLN A O 1
ATOM 1454 N N . LYS A 1 197 ? -5.458 -2.893 12.522 1.00 91.00 197 LYS A N 1
ATOM 1455 C CA . LYS A 1 197 ? -5.327 -4.324 12.197 1.00 91.00 197 LYS A CA 1
ATOM 1456 C C . LYS A 1 197 ? -3.870 -4.724 11.952 1.00 91.00 197 LYS A C 1
ATOM 1458 O O . LYS A 1 197 ? -3.492 -5.838 12.294 1.00 91.00 197 LYS A O 1
ATOM 1463 N N . GLU A 1 198 ? -3.042 -3.825 11.422 1.00 86.50 198 GLU A N 1
ATOM 1464 C CA . GLU A 1 198 ? -1.617 -4.067 11.163 1.00 86.50 198 GLU A CA 1
ATOM 1465 C C . GLU A 1 198 ? -0.852 -4.410 12.450 1.00 86.50 198 GLU A C 1
ATOM 1467 O O . GLU A 1 198 ? 0.012 -5.283 12.425 1.00 86.50 198 GLU A O 1
ATOM 1472 N N . LEU A 1 199 ? -1.244 -3.832 13.595 1.00 88.81 199 LEU A N 1
ATOM 1473 C CA . LEU A 1 199 ? -0.665 -4.159 14.908 1.00 88.81 199 LEU A CA 1
ATOM 1474 C C . LEU A 1 199 ? -0.829 -5.634 15.316 1.00 88.81 199 LEU A C 1
ATOM 1476 O O . LEU A 1 199 ? -0.110 -6.094 16.200 1.00 88.81 199 LEU A O 1
ATOM 1480 N N . PHE A 1 200 ? -1.764 -6.356 14.693 1.00 91.00 200 PHE A N 1
ATOM 1481 C CA . PHE A 1 200 ? -2.088 -7.753 14.989 1.00 91.00 200 PHE A CA 1
ATOM 1482 C C . PHE A 1 200 ? -1.659 -8.722 13.878 1.00 91.00 200 PHE A C 1
ATOM 1484 O O . PHE A 1 200 ? -1.810 -9.930 14.041 1.00 91.00 200 PHE A O 1
ATOM 1491 N N . GLY A 1 201 ? -1.150 -8.232 12.742 1.00 85.06 201 GLY A N 1
ATOM 1492 C CA . GLY A 1 201 ? -0.777 -9.084 11.609 1.00 85.06 201 GLY A CA 1
ATOM 1493 C C . GLY A 1 201 ? -1.897 -10.058 11.216 1.00 85.06 201 GLY A C 1
ATOM 1494 O O . GLY A 1 201 ? -3.059 -9.667 11.089 1.00 85.06 201 GLY A O 1
ATOM 1495 N N . ASP A 1 202 ? -1.561 -11.340 11.064 1.00 83.56 202 ASP A N 1
ATOM 1496 C CA . ASP A 1 202 ? -2.540 -12.385 10.741 1.00 83.56 202 ASP A CA 1
ATOM 1497 C C . ASP A 1 202 ? -3.579 -12.611 11.867 1.00 83.56 202 ASP A C 1
ATOM 1499 O O . ASP A 1 202 ? -4.705 -13.012 11.583 1.00 83.56 202 ASP A O 1
ATOM 1503 N N . ALA A 1 203 ? -3.276 -12.257 13.125 1.00 90.00 203 ALA A N 1
ATOM 1504 C CA . ALA A 1 203 ? -4.212 -12.350 14.251 1.00 90.00 203 ALA A CA 1
ATOM 1505 C C . ALA A 1 203 ? -5.310 -11.274 14.217 1.00 90.00 203 ALA A C 1
ATOM 1507 O O . ALA A 1 203 ? -6.242 -11.307 15.023 1.00 90.00 203 ALA A O 1
ATOM 1508 N N . ALA A 1 204 ? -5.256 -10.333 13.268 1.00 91.00 204 ALA A N 1
ATOM 1509 C CA . ALA A 1 204 ? -6.314 -9.351 13.066 1.00 91.00 204 ALA A CA 1
ATOM 1510 C C . ALA A 1 204 ? -7.682 -9.995 12.773 1.00 91.00 204 ALA A C 1
ATOM 1512 O O . ALA A 1 204 ? -8.711 -9.372 13.035 1.00 91.00 204 ALA A O 1
ATOM 1513 N N . SER A 1 205 ? -7.717 -11.232 12.258 1.00 89.38 205 SER A N 1
ATOM 1514 C CA . SER A 1 205 ? -8.959 -11.998 12.082 1.00 89.38 205 SER A CA 1
ATOM 1515 C C . SER A 1 205 ? -9.649 -12.357 13.398 1.00 89.38 205 SER A C 1
ATOM 1517 O O . SER A 1 205 ? -10.852 -12.601 13.393 1.00 89.38 205 SER A O 1
ATOM 1519 N N . SER A 1 206 ? -8.906 -12.374 14.506 1.00 93.75 206 SER A N 1
ATOM 1520 C CA . SER A 1 206 ? -9.401 -12.704 15.847 1.00 93.75 206 SER A CA 1
ATOM 1521 C C . SER A 1 206 ? -9.822 -11.467 16.645 1.00 93.75 206 SER A C 1
ATOM 1523 O O . SER A 1 206 ? -10.308 -11.588 17.767 1.00 93.75 206 SER A O 1
ATOM 1525 N N . LEU A 1 207 ? -9.653 -10.261 16.087 1.00 96.75 207 LEU A N 1
ATOM 1526 C CA . LEU A 1 207 ? -10.125 -9.031 16.719 1.00 96.75 207 LEU A CA 1
ATOM 1527 C C . LEU A 1 207 ? -11.656 -9.021 16.830 1.00 96.75 207 LEU A C 1
ATOM 1529 O O . LEU A 1 207 ? -12.337 -9.503 15.921 1.00 96.75 207 LEU A O 1
ATOM 1533 N N . PRO A 1 208 ? -12.225 -8.360 17.856 1.00 97.56 208 PRO A N 1
ATOM 1534 C CA . PRO A 1 208 ? -13.667 -8.136 17.961 1.00 97.56 208 PRO A CA 1
ATOM 1535 C C . PRO A 1 208 ? -14.146 -7.039 16.993 1.00 97.56 208 PRO A C 1
ATOM 1537 O O . PRO A 1 208 ? -14.721 -6.027 17.399 1.00 97.56 208 PRO A O 1
ATOM 1540 N N . TYR A 1 209 ? -13.857 -7.220 15.704 1.00 98.00 209 TYR A N 1
ATOM 1541 C CA . TYR A 1 209 ? -14.148 -6.286 14.627 1.00 98.00 209 TYR A CA 1
ATOM 1542 C C . TYR A 1 209 ? -15.607 -6.395 14.174 1.00 98.00 209 TYR A C 1
ATOM 1544 O O . TYR A 1 209 ? -16.099 -7.478 13.864 1.00 98.00 209 TYR A O 1
ATOM 1552 N N . ILE A 1 210 ? -16.278 -5.253 14.076 1.00 97.94 210 ILE A N 1
ATOM 1553 C CA . ILE A 1 210 ? -17.611 -5.110 13.499 1.00 97.94 210 ILE A CA 1
ATOM 1554 C C . ILE A 1 210 ? -17.472 -4.280 12.229 1.00 97.94 210 ILE A C 1
ATOM 1556 O O . ILE A 1 210 ? -17.074 -3.112 12.273 1.00 97.94 210 ILE A O 1
ATOM 1560 N N . GLU A 1 211 ? -17.813 -4.897 11.099 1.00 95.19 211 GLU A N 1
ATOM 1561 C CA . GLU A 1 211 ? -17.886 -4.200 9.822 1.00 95.19 211 GLU A CA 1
ATOM 1562 C C . GLU A 1 211 ? -19.055 -3.214 9.836 1.00 95.19 211 GLU A C 1
ATOM 1564 O O . GLU A 1 211 ? -20.186 -3.570 10.170 1.00 95.19 211 GLU A O 1
ATOM 1569 N N . CYS A 1 212 ? -18.765 -1.974 9.461 1.00 95.75 212 CYS A N 1
ATOM 1570 C CA . CYS A 1 212 ? -19.720 -0.881 9.436 1.00 95.75 212 CYS A CA 1
ATOM 1571 C C . CYS A 1 212 ? -20.074 -0.408 8.039 1.00 95.75 212 CYS A C 1
ATOM 1573 O O . CYS A 1 212 ? -21.008 0.372 7.928 1.00 95.75 212 CYS A O 1
ATOM 1575 N N . SER A 1 213 ? -19.381 -0.829 6.986 1.00 90.62 213 SER A N 1
ATOM 1576 C CA . SER A 1 213 ? -19.659 -0.397 5.619 1.00 90.62 213 SER A CA 1
ATOM 1577 C C . SER A 1 213 ? -20.341 -1.495 4.817 1.00 90.62 213 SER A C 1
ATOM 1579 O O . SER A 1 213 ? -19.934 -2.656 4.850 1.00 90.62 213 SER A O 1
ATOM 1581 N N . GLU A 1 214 ? -21.330 -1.118 4.011 1.00 86.00 214 GLU A N 1
ATOM 1582 C CA . GLU A 1 214 ? -21.876 -2.022 3.003 1.00 86.00 214 GLU A CA 1
ATOM 1583 C C . GLU A 1 214 ? -20.807 -2.379 1.963 1.00 86.00 214 GLU A C 1
ATOM 1585 O O . GLU A 1 214 ? -19.947 -1.568 1.592 1.00 86.00 214 GLU A O 1
ATOM 1590 N N . GLN A 1 215 ? -20.846 -3.623 1.487 1.00 77.06 215 GLN A N 1
ATOM 1591 C CA . GLN A 1 215 ? -19.932 -4.076 0.450 1.00 77.06 215 GLN A CA 1
ATOM 1592 C C . GLN A 1 215 ? -20.257 -3.359 -0.866 1.00 77.06 215 GLN A C 1
ATOM 1594 O O . GLN A 1 215 ? -21.391 -3.380 -1.334 1.00 77.06 215 GLN A O 1
ATOM 1599 N N . GLY A 1 216 ? -19.258 -2.711 -1.466 1.00 69.81 216 GLY A N 1
ATOM 1600 C CA . GLY A 1 216 ? -19.419 -1.980 -2.727 1.00 69.81 216 GLY A CA 1
ATOM 1601 C C . GLY A 1 216 ? -20.051 -0.587 -2.603 1.00 69.81 216 GLY A C 1
ATOM 1602 O O . GLY A 1 216 ? -19.970 0.175 -3.564 1.00 69.81 216 GLY A O 1
ATOM 1603 N N . ASN A 1 217 ? -20.596 -0.213 -1.438 1.00 74.31 217 ASN A N 1
ATOM 1604 C CA . ASN A 1 217 ? -21.068 1.144 -1.156 1.00 74.31 217 ASN A CA 1
ATOM 1605 C C . ASN A 1 217 ? -20.423 1.705 0.129 1.00 74.31 217 ASN A C 1
ATOM 1607 O O . ASN A 1 217 ? -20.968 1.553 1.222 1.00 74.31 217 ASN A O 1
ATOM 1611 N N . PRO A 1 218 ? -19.275 2.387 0.007 1.00 73.62 218 PRO A N 1
ATOM 1612 C CA . PRO A 1 218 ? -18.520 2.895 1.150 1.00 73.62 218 PRO A CA 1
ATOM 1613 C C . PRO A 1 218 ? -19.207 4.039 1.912 1.00 73.62 218 PRO A C 1
ATOM 1615 O O . PRO A 1 218 ? -18.838 4.315 3.052 1.00 73.62 218 PRO A O 1
ATOM 1618 N N . ARG A 1 219 ? -20.221 4.693 1.324 1.00 77.56 219 ARG A N 1
ATOM 1619 C CA . ARG A 1 219 ? -21.027 5.724 2.002 1.00 77.56 219 ARG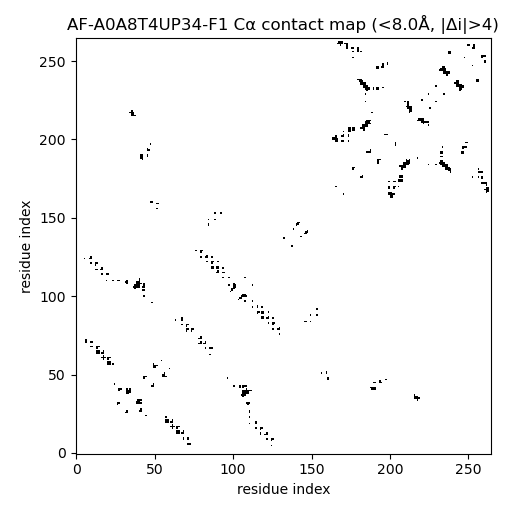 A CA 1
ATOM 1620 C C . ARG A 1 219 ? -22.175 5.149 2.827 1.00 77.56 219 ARG A C 1
ATOM 1622 O O . ARG A 1 219 ? -22.689 5.840 3.705 1.00 77.56 219 ARG A O 1
ATOM 1629 N N . ALA A 1 220 ? -22.600 3.918 2.551 1.00 87.12 220 ALA A N 1
ATOM 1630 C CA . ALA A 1 220 ? -23.679 3.286 3.293 1.00 87.12 220 ALA A CA 1
ATOM 1631 C C . ALA A 1 220 ? -23.127 2.572 4.533 1.00 87.12 220 ALA A C 1
ATOM 1633 O O . ALA A 1 220 ? -22.350 1.621 4.436 1.00 87.12 220 ALA A O 1
ATOM 1634 N N . GLN A 1 221 ? -23.537 3.048 5.711 1.00 93.94 221 GLN A N 1
ATOM 1635 C CA . GLN A 1 221 ? -23.188 2.428 6.987 1.00 93.94 221 GLN A CA 1
ATOM 1636 C C . GLN A 1 221 ? -24.201 1.334 7.345 1.00 93.94 221 GLN A C 1
ATOM 1638 O O . GLN A 1 221 ? -25.397 1.602 7.309 1.00 93.94 221 GLN A O 1
ATOM 1643 N N . LEU A 1 222 ? -23.755 0.145 7.753 1.00 95.75 222 LEU A N 1
ATOM 1644 C CA . LEU A 1 222 ? -24.603 -0.964 8.201 1.00 95.75 222 LEU A CA 1
ATOM 1645 C C . LEU A 1 222 ? -25.397 -0.616 9.470 1.00 95.75 222 LEU A C 1
ATOM 1647 O O . LEU A 1 222 ? -24.933 0.130 10.335 1.00 95.75 222 LEU A O 1
ATOM 1651 N N . GLY A 1 223 ? -26.590 -1.212 9.604 1.00 96.19 223 GLY A N 1
ATOM 1652 C CA . GLY A 1 223 ? -27.508 -0.971 10.728 1.00 96.19 223 GLY A CA 1
ATOM 1653 C C . GLY A 1 223 ? -26.858 -1.158 12.097 1.00 96.19 223 GLY A C 1
ATOM 1654 O O . GLY A 1 223 ? -26.960 -0.272 12.932 1.00 96.19 223 GLY A O 1
ATOM 1655 N N . VAL A 1 224 ? -26.061 -2.218 12.269 1.00 96.62 224 VAL A N 1
ATOM 1656 C CA . VAL A 1 224 ? -25.339 -2.505 13.523 1.00 96.62 224 VAL A CA 1
ATOM 1657 C C . VAL A 1 224 ? -24.488 -1.329 14.023 1.00 96.62 224 VAL A C 1
ATOM 1659 O O . VAL A 1 224 ? -24.372 -1.125 15.228 1.00 96.62 224 VAL A O 1
ATOM 1662 N N . CYS A 1 225 ? -23.933 -0.516 13.120 1.00 97.38 225 CYS A N 1
ATOM 1663 C CA . CYS A 1 225 ? -23.123 0.646 13.481 1.00 97.38 225 CYS A CA 1
ATOM 1664 C C . CYS A 1 225 ? -23.949 1.928 13.608 1.00 97.38 225 CYS A C 1
ATOM 1666 O O . CYS A 1 225 ? -23.649 2.749 14.477 1.00 97.38 225 CYS A O 1
ATOM 1668 N N . ARG A 1 226 ? -25.012 2.081 12.803 1.00 96.31 226 ARG A N 1
ATOM 1669 C CA . ARG A 1 226 ? -25.970 3.192 12.948 1.00 96.31 226 ARG A CA 1
ATOM 1670 C C . ARG A 1 226 ? -26.684 3.128 14.294 1.00 96.31 226 ARG A C 1
ATOM 1672 O O . ARG A 1 226 ? -26.736 4.127 15.003 1.00 96.31 226 ARG A O 1
ATOM 1679 N N . ASP A 1 227 ? -27.158 1.944 14.664 1.00 96.88 227 ASP A N 1
ATOM 1680 C CA . ASP A 1 227 ? -27.880 1.688 15.911 1.00 96.88 227 ASP A CA 1
ATOM 1681 C C . ASP A 1 227 ? -26.948 1.843 17.123 1.00 96.88 227 ASP A C 1
ATOM 1683 O O . ASP A 1 227 ? -27.351 2.340 18.173 1.00 96.88 227 ASP A O 1
ATOM 1687 N N . ALA A 1 228 ? -25.665 1.506 16.955 1.00 95.94 228 ALA A N 1
ATOM 1688 C CA . ALA A 1 228 ? -24.622 1.787 17.936 1.00 95.94 228 ALA A CA 1
ATOM 1689 C C . ALA A 1 228 ? -24.164 3.263 17.943 1.00 95.94 228 ALA A C 1
ATOM 1691 O O . ALA A 1 228 ? -23.354 3.643 18.790 1.00 95.94 228 ALA A O 1
ATOM 1692 N N . GLY A 1 229 ? -24.654 4.122 17.044 1.00 96.25 229 GLY A N 1
ATOM 1693 C CA . GLY A 1 229 ? -24.300 5.543 16.979 1.00 96.25 229 GLY A CA 1
ATOM 1694 C C . GLY A 1 229 ? -22.826 5.795 16.647 1.00 96.25 229 GLY A C 1
ATOM 1695 O O . GLY A 1 229 ? -22.192 6.647 17.272 1.00 96.25 229 GLY A O 1
ATOM 1696 N N . ILE A 1 230 ? -22.245 5.015 15.734 1.00 97.25 230 ILE A N 1
ATOM 1697 C CA . ILE A 1 230 ? -20.849 5.165 15.306 1.00 97.25 230 ILE A CA 1
ATOM 1698 C C . ILE A 1 230 ? -20.756 6.247 14.226 1.00 97.25 230 ILE A C 1
ATOM 1700 O O . ILE A 1 230 ? -21.284 6.084 13.131 1.00 97.25 230 ILE A O 1
ATOM 1704 N N . SER A 1 231 ? -20.055 7.344 14.512 1.00 93.06 231 SER A N 1
ATOM 1705 C CA . SER A 1 231 ? -19.908 8.484 13.591 1.00 93.06 231 SER A CA 1
ATOM 1706 C C . SER A 1 231 ? -18.567 8.533 12.851 1.00 93.06 231 SER A C 1
ATOM 1708 O O . SER A 1 231 ? -18.440 9.267 11.874 1.00 93.06 231 SER A O 1
ATOM 1710 N N . ALA A 1 232 ? -17.570 7.768 13.301 1.00 94.75 232 ALA A N 1
ATOM 1711 C CA . ALA A 1 232 ? -16.226 7.744 12.730 1.00 94.75 232 ALA A CA 1
ATOM 1712 C C . ALA A 1 232 ? -15.575 6.364 12.893 1.00 94.75 232 ALA A C 1
ATOM 1714 O O . ALA A 1 232 ? -15.950 5.586 13.774 1.00 94.75 232 ALA A O 1
ATOM 1715 N N . TYR A 1 233 ? -14.581 6.072 12.054 1.00 94.31 233 TYR A N 1
ATOM 1716 C CA . TYR A 1 233 ? -13.864 4.799 12.056 1.00 94.31 233 TYR A CA 1
ATOM 1717 C C . TYR A 1 233 ? -12.342 5.000 12.198 1.00 94.31 233 TYR A C 1
ATOM 1719 O O . TYR A 1 233 ? -11.809 5.944 11.612 1.00 94.31 233 TYR A O 1
ATOM 1727 N N . PRO A 1 234 ? -11.633 4.086 12.886 1.00 97.44 234 PRO A N 1
ATOM 1728 C CA . PRO A 1 234 ? -12.196 3.086 13.785 1.00 97.44 234 PRO A CA 1
ATOM 1729 C C . PRO A 1 234 ? -12.780 3.752 15.040 1.00 97.44 234 PRO A C 1
ATOM 1731 O O . PRO A 1 234 ? -12.361 4.838 15.436 1.00 97.44 234 PRO A O 1
ATOM 1734 N N . THR A 1 235 ? -13.741 3.092 15.675 1.00 98.44 235 THR A N 1
ATOM 1735 C CA . THR A 1 235 ? -14.201 3.437 17.023 1.00 98.44 235 THR A CA 1
ATOM 1736 C C . THR A 1 235 ? -14.150 2.191 17.891 1.00 98.44 235 THR A C 1
ATOM 1738 O O . THR A 1 235 ? -14.786 1.185 17.582 1.00 98.44 235 THR A O 1
ATOM 1741 N N . TRP A 1 236 ? -13.422 2.276 18.996 1.00 98.50 236 TRP A N 1
ATOM 1742 C CA . TRP A 1 236 ? -13.447 1.288 20.061 1.00 98.50 236 TRP A CA 1
ATOM 1743 C C . TRP A 1 236 ? -14.556 1.616 21.053 1.00 98.50 236 TRP A C 1
ATOM 1745 O O . TRP A 1 236 ? -14.651 2.747 21.533 1.00 98.50 236 TRP A O 1
ATOM 1755 N N . VAL A 1 237 ? -15.373 0.620 21.377 1.00 98.25 237 VAL A N 1
ATOM 1756 C CA . VAL A 1 237 ? -16.232 0.618 22.565 1.00 98.25 237 VAL A CA 1
ATOM 1757 C C . VAL A 1 237 ? -15.592 -0.339 23.561 1.00 98.25 237 VAL A C 1
ATOM 1759 O O . VAL A 1 237 ? -15.404 -1.514 23.245 1.00 98.25 237 VAL A O 1
ATOM 1762 N N . LEU A 1 238 ? -15.195 0.182 24.717 1.00 98.06 238 LEU A N 1
ATOM 1763 C CA . LEU A 1 238 ? -14.442 -0.538 25.741 1.00 98.06 238 LEU A CA 1
ATOM 1764 C C . LEU A 1 238 ? -15.386 -1.226 26.750 1.00 98.06 238 LEU A C 1
ATOM 1766 O O . LEU A 1 238 ? -16.580 -0.914 26.766 1.00 98.06 238 LEU A O 1
ATOM 1770 N N . PRO A 1 239 ? -14.887 -2.154 27.592 1.00 97.06 239 PRO A N 1
ATOM 1771 C CA . PRO A 1 239 ? -15.722 -2.905 28.539 1.00 97.06 239 PRO A CA 1
ATOM 1772 C C . PRO A 1 239 ? -16.500 -2.035 29.537 1.00 97.06 239 PRO A C 1
ATOM 1774 O O . PRO A 1 239 ? -17.595 -2.398 29.957 1.00 97.06 239 PRO A O 1
ATOM 1777 N N . ASP A 1 240 ? -15.964 -0.864 29.886 1.00 95.38 240 ASP A N 1
ATOM 1778 C CA . ASP A 1 240 ? -16.612 0.129 30.753 1.00 95.38 240 ASP A CA 1
ATOM 1779 C C . ASP A 1 240 ? -17.688 0.971 30.032 1.00 95.38 240 ASP A C 1
ATOM 1781 O O . ASP A 1 240 ? -18.306 1.852 30.630 1.00 95.38 240 ASP A O 1
ATOM 1785 N N . GLY A 1 241 ? -17.916 0.714 28.740 1.00 94.81 241 GLY A N 1
ATOM 1786 C CA . GLY A 1 241 ? -18.841 1.443 27.876 1.00 94.81 241 GLY A CA 1
ATOM 1787 C C . GLY A 1 241 ? -18.272 2.740 27.295 1.00 94.81 241 GLY A C 1
ATOM 1788 O O . GLY A 1 241 ? -18.938 3.378 26.470 1.00 94.81 241 GLY A O 1
ATOM 1789 N N . SER A 1 242 ? -17.054 3.139 27.676 1.00 96.38 242 SER A N 1
ATOM 1790 C CA . SER A 1 242 ? -16.400 4.319 27.117 1.00 96.38 242 SER A CA 1
ATOM 1791 C C . SER A 1 242 ? -16.041 4.108 25.643 1.00 96.38 242 SER A C 1
ATOM 1793 O O . SER A 1 242 ? -15.841 2.986 25.167 1.00 96.38 242 SER A O 1
ATOM 1795 N N . ARG A 1 243 ? -15.995 5.210 24.886 1.00 97.50 243 ARG A N 1
ATOM 1796 C CA . ARG A 1 243 ? -15.700 5.196 23.448 1.00 97.50 243 ARG A CA 1
ATOM 1797 C C . ARG A 1 243 ? -14.399 5.916 23.152 1.00 97.50 243 ARG A C 1
ATOM 1799 O O . ARG A 1 243 ? -14.160 7.008 23.667 1.00 97.50 243 ARG A O 1
ATOM 1806 N N . ARG A 1 244 ? -13.587 5.333 22.276 1.00 97.69 244 ARG A N 1
ATOM 1807 C CA . ARG A 1 244 ? -12.332 5.917 21.796 1.00 97.69 244 ARG A CA 1
ATOM 1808 C C . ARG A 1 244 ? -12.298 5.848 20.274 1.00 97.69 244 ARG A C 1
ATOM 1810 O O . ARG A 1 244 ? -12.340 4.765 19.700 1.00 97.69 244 ARG A O 1
ATOM 1817 N N . THR A 1 245 ? -12.256 7.007 19.628 1.00 97.25 245 THR A N 1
ATOM 1818 C CA . THR A 1 245 ? -12.151 7.117 18.168 1.00 97.25 245 THR A CA 1
ATOM 1819 C C . THR A 1 245 ? -10.684 7.129 17.751 1.00 97.25 245 THR A C 1
ATOM 1821 O O . THR A 1 245 ? -9.876 7.815 18.376 1.00 97.25 245 THR A O 1
ATOM 1824 N N . GLY A 1 246 ? -10.362 6.420 16.672 1.00 96.06 246 GLY A N 1
ATOM 1825 C CA . GLY A 1 246 ? -9.013 6.295 16.125 1.00 96.06 246 GLY A CA 1
ATOM 1826 C C . GLY A 1 246 ? -8.285 5.016 16.567 1.00 96.06 246 GLY A C 1
ATOM 1827 O O . GLY A 1 246 ? -8.798 4.268 17.406 1.00 96.06 246 GLY A O 1
ATOM 1828 N N . PRO A 1 247 ? -7.122 4.722 15.956 1.00 96.38 247 PRO A N 1
ATOM 1829 C CA . PRO A 1 247 ? -6.290 3.588 16.342 1.00 96.38 247 PRO A CA 1
ATOM 1830 C C . PRO A 1 247 ? -5.812 3.719 17.793 1.00 96.38 247 PRO A C 1
ATOM 1832 O O . PRO A 1 247 ? -5.472 4.813 18.243 1.00 96.38 247 PRO A O 1
ATOM 1835 N N . LEU A 1 248 ? -5.760 2.595 18.505 1.00 97.62 248 LEU A N 1
ATOM 1836 C CA . LEU A 1 248 ? -5.197 2.468 19.846 1.00 97.62 248 LEU A CA 1
ATOM 1837 C C . LEU A 1 248 ? -3.992 1.530 19.816 1.00 97.62 248 LEU A C 1
ATOM 1839 O O . LEU A 1 248 ? -4.003 0.485 19.155 1.00 97.62 248 LEU A O 1
ATOM 1843 N N . SER A 1 249 ? -2.962 1.895 20.572 1.00 96.44 249 SER A N 1
ATOM 1844 C CA . SER A 1 249 ? -1.777 1.065 20.765 1.00 96.44 249 SER A CA 1
ATOM 1845 C C . SER A 1 249 ? -2.089 -0.186 21.602 1.00 96.44 249 SER A C 1
ATOM 1847 O O . SER A 1 249 ? -3.048 -0.216 22.377 1.00 96.44 249 SER A O 1
ATOM 1849 N N . LEU A 1 250 ? -1.255 -1.229 21.490 1.00 95.88 250 LEU A N 1
ATOM 1850 C CA . LEU A 1 250 ? -1.416 -2.453 22.291 1.00 95.88 250 LEU A CA 1
ATOM 1851 C C . LEU A 1 250 ? -1.434 -2.169 23.812 1.00 95.88 250 LEU A C 1
ATOM 1853 O O . LEU A 1 250 ? -2.295 -2.728 24.490 1.00 95.88 250 LEU A O 1
ATOM 1857 N N . PRO A 1 251 ? -0.584 -1.274 24.369 1.00 96.62 251 PRO A N 1
ATOM 1858 C CA . PRO A 1 251 ? -0.649 -0.907 25.788 1.00 96.62 251 PRO A CA 1
ATOM 1859 C C . PRO A 1 251 ? -1.937 -0.194 26.197 1.00 96.62 251 PRO A C 1
ATOM 1861 O O . PRO A 1 251 ? -2.448 -0.457 27.282 1.00 96.62 251 PRO A O 1
ATOM 1864 N N . GLU A 1 252 ? -2.490 0.676 25.350 1.00 97.31 252 GLU A N 1
ATOM 1865 C CA . GLU A 1 252 ? -3.775 1.326 25.639 1.00 97.31 252 GLU A CA 1
ATOM 1866 C C . GLU A 1 252 ? -4.918 0.311 25.676 1.00 97.31 252 GLU A C 1
ATOM 1868 O O . GLU A 1 252 ? -5.761 0.363 26.571 1.00 97.31 252 GLU A O 1
ATOM 1873 N N . LEU A 1 253 ? -4.922 -0.637 24.736 1.00 97.62 253 LEU A N 1
ATOM 1874 C CA . LEU A 1 253 ? -5.903 -1.719 24.696 1.00 97.62 253 LEU A CA 1
ATOM 1875 C C . LEU A 1 253 ? -5.773 -2.635 25.916 1.00 97.62 253 LEU A C 1
ATOM 1877 O O . LEU A 1 253 ? -6.779 -2.944 26.549 1.00 97.62 253 LEU A O 1
ATOM 1881 N N . ALA A 1 254 ? -4.550 -3.012 26.292 1.00 96.88 254 ALA A N 1
ATOM 1882 C CA . ALA A 1 254 ? -4.274 -3.810 27.485 1.00 96.88 254 ALA A CA 1
ATOM 1883 C C . ALA A 1 254 ? -4.765 -3.106 28.760 1.00 96.88 254 ALA A C 1
ATOM 1885 O O . ALA A 1 254 ? -5.496 -3.695 29.554 1.00 96.88 254 ALA A O 1
ATOM 1886 N N . ALA A 1 255 ? -4.440 -1.820 28.921 1.00 96.44 255 ALA A N 1
ATOM 1887 C CA . ALA A 1 255 ? -4.865 -1.027 30.072 1.00 96.44 255 ALA A CA 1
ATOM 1888 C C . ALA A 1 255 ? -6.394 -0.898 30.173 1.00 96.44 255 ALA A C 1
ATOM 1890 O O . ALA A 1 255 ? -6.939 -0.931 31.273 1.00 96.44 255 ALA A O 1
ATOM 1891 N N . ALA A 1 256 ? -7.087 -0.773 29.039 1.00 96.38 256 ALA A N 1
ATOM 1892 C CA . ALA A 1 256 ? -8.539 -0.623 29.002 1.00 96.38 256 ALA A CA 1
ATOM 1893 C C . ALA A 1 256 ? -9.318 -1.937 29.191 1.00 96.38 256 ALA A C 1
ATOM 1895 O O . ALA A 1 256 ? -10.489 -1.902 29.559 1.00 96.38 256 ALA A O 1
ATOM 1896 N N . THR A 1 257 ? -8.701 -3.088 28.910 1.00 96.81 257 THR A N 1
ATOM 1897 C CA . THR A 1 257 ? -9.377 -4.402 28.903 1.00 96.81 257 THR A CA 1
ATOM 1898 C C . THR A 1 257 ? -8.886 -5.359 29.983 1.00 96.81 257 THR A C 1
ATOM 1900 O O . THR A 1 257 ? -9.525 -6.377 30.232 1.00 96.81 257 THR A O 1
ATOM 1903 N N . GLY A 1 258 ? -7.756 -5.056 30.627 1.00 95.38 258 GLY A N 1
ATOM 1904 C CA . GLY A 1 258 ? -7.086 -5.960 31.562 1.00 95.38 258 GLY A CA 1
ATOM 1905 C C . GLY A 1 258 ? -6.344 -7.118 30.885 1.00 95.38 258 GLY A C 1
ATOM 1906 O O . GLY A 1 258 ? -5.794 -7.969 31.581 1.00 95.38 258 GLY A O 1
ATOM 1907 N N . CYS A 1 259 ? -6.306 -7.163 29.550 1.00 96.00 259 CYS A N 1
ATOM 1908 C CA . CYS A 1 259 ? -5.588 -8.187 28.800 1.00 96.00 259 CYS A CA 1
ATOM 1909 C C . CYS A 1 259 ? -4.068 -8.008 28.916 1.00 96.00 259 CYS A C 1
ATOM 1911 O O . CYS A 1 259 ? -3.554 -6.893 28.832 1.00 96.00 259 CYS A O 1
ATOM 1913 N N . SER A 1 260 ? -3.331 -9.110 29.070 1.00 93.81 260 SER A N 1
ATOM 1914 C CA . SER A 1 260 ? -1.864 -9.091 29.093 1.00 93.81 260 SER A CA 1
ATOM 1915 C C . SER A 1 260 ? -1.290 -8.727 27.727 1.00 93.81 260 SER A C 1
ATOM 1917 O O . SER A 1 260 ? -1.798 -9.173 26.700 1.00 93.81 260 SER A O 1
ATOM 1919 N N . LEU A 1 261 ? -0.213 -7.941 27.712 1.00 91.00 261 LEU A N 1
ATOM 1920 C CA . LEU A 1 261 ? 0.457 -7.576 26.469 1.00 91.00 261 LEU A CA 1
ATOM 1921 C C . LEU A 1 261 ? 1.019 -8.819 25.750 1.00 91.00 261 LEU A C 1
ATOM 1923 O O . LEU A 1 261 ? 1.520 -9.737 26.402 1.00 91.00 261 LEU A O 1
ATOM 1927 N N . PRO A 1 262 ? 0.975 -8.857 24.408 1.00 84.75 262 PRO A N 1
ATOM 1928 C CA . PRO A 1 262 ? 1.595 -9.936 23.648 1.00 84.75 262 PRO A CA 1
ATOM 1929 C C . PRO A 1 262 ? 3.114 -9.964 23.889 1.00 84.75 262 PRO A C 1
ATOM 1931 O O . PRO A 1 262 ? 3.761 -8.916 23.924 1.00 84.75 262 PRO A O 1
ATOM 1934 N N . GLY A 1 263 ? 3.677 -11.164 24.071 1.00 74.88 263 GLY A N 1
ATOM 1935 C CA . GLY A 1 263 ? 5.114 -11.378 24.293 1.00 74.88 263 GLY A CA 1
ATOM 1936 C C . GLY A 1 263 ? 5.615 -11.208 25.736 1.00 74.88 263 GLY A C 1
ATOM 1937 O O . GLY A 1 263 ? 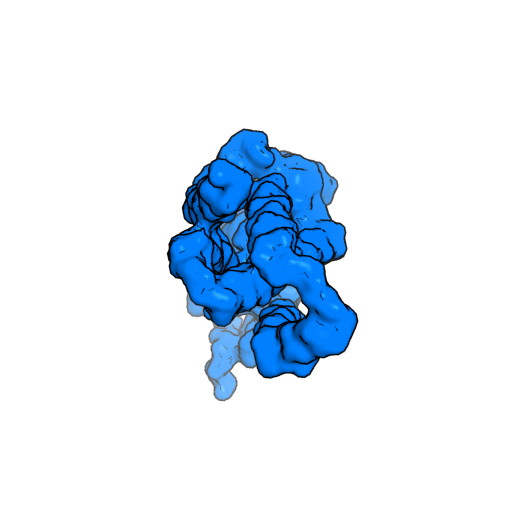6.824 -11.242 25.947 1.00 74.88 263 GLY A O 1
ATOM 1938 N N . THR A 1 264 ? 4.737 -11.029 26.732 1.00 62.81 264 THR A N 1
ATOM 1939 C CA . THR A 1 264 ? 5.126 -10.926 28.158 1.00 62.81 264 THR A CA 1
ATOM 1940 C C . THR A 1 264 ? 4.883 -12.207 28.969 1.00 62.81 264 THR A C 1
ATOM 1942 O O . THR A 1 264 ? 4.573 -12.117 30.157 1.00 62.81 264 THR A O 1
ATOM 1945 N N . SER A 1 265 ? 4.965 -13.383 28.338 1.00 51.78 265 SER A N 1
ATOM 1946 C CA . SER A 1 265 ? 4.879 -14.689 29.018 1.00 51.78 265 SER A CA 1
ATOM 1947 C C . SER A 1 265 ? 6.182 -15.080 29.701 1.00 51.78 265 SER A C 1
ATOM 1949 O O . SER A 1 265 ? 7.227 -14.973 29.019 1.00 51.78 265 SER A O 1
#

Solvent-accessible surface area (backbone atoms only — not comparable to full-atom values): 13859 Å² total; per-residue (Å²): 117,78,73,55,58,53,48,51,50,45,42,54,42,20,50,51,35,24,54,51,29,70,40,40,75,66,46,35,77,30,88,84,20,38,82,52,56,52,44,15,27,45,46,48,62,42,33,78,83,30,37,58,98,82,42,52,39,45,57,56,48,21,53,52,22,50,48,47,35,58,41,57,68,66,85,52,69,68,45,47,49,52,39,26,51,53,22,45,47,47,28,53,52,38,51,54,50,51,49,41,23,62,69,74,66,56,26,39,31,63,68,60,53,51,45,32,52,37,26,44,49,44,20,52,61,37,48,69,69,71,49,92,61,58,71,71,57,43,47,50,57,52,74,24,73,67,32,48,50,49,48,50,51,52,52,50,50,52,44,58,70,71,61,46,77,38,62,67,46,28,47,60,35,23,39,41,41,35,73,48,54,29,35,37,37,23,35,93,61,37,47,48,32,36,56,44,32,57,80,23,44,62,22,38,80,44,38,41,65,42,79,24,43,40,87,75,37,67,86,44,66,31,64,80,32,58,78,69,66,62,89,61,63,17,25,36,36,39,58,86,68,50,75,45,76,47,67,68,54,70,68,57,50,22,71,64,53,72,41,66,62,55,72,75,126